Protein AF-A0A8T6WR31-F1 (afdb_monomer_lite)

Sequence (204 aa):
MEKTVWDIQFHWKRILSHLWTFFSDLMPFVLSHHPECEKFSENHYITIRGIKLCIGCFFTIPTIVGLVLLQGIFHYWRLIPTSLAFAVVGGVSMIQVCAFLDVGKGSLGWKLFTKIAHGIGFVAVFLLIFRLPIAEVWKWIFSYVFYFTTGSLIGFIRAYRMDAVCSNCPEYAAFPMCYGFTHILERLQTHGFIEVTKREKTHQ

Radius of gyration: 21.59 Å; chains: 1; bounding box: 54×44×57 Å

pLDDT: mean 85.93, std 9.04, range [44.78, 96.94]

Structure (mmCIF, N/CA/C/O backbone):
data_AF-A0A8T6WR31-F1
#
_entry.id   AF-A0A8T6WR31-F1
#
loop_
_atom_site.group_PDB
_atom_site.id
_atom_site.type_symbol
_atom_site.label_atom_id
_atom_site.label_alt_id
_atom_site.label_comp_id
_atom_site.label_asym_id
_atom_site.label_entity_id
_atom_site.label_seq_id
_atom_site.pdbx_PDB_ins_code
_atom_site.Cartn_x
_atom_site.Cartn_y
_atom_site.Cartn_z
_atom_site.occupancy
_atom_site.B_iso_or_equiv
_atom_site.auth_seq_id
_atom_site.auth_comp_id
_atom_site.auth_asym_id
_atom_site.auth_atom_id
_atom_site.pdbx_PDB_model_num
ATOM 1 N N . MET A 1 1 ? -17.832 -17.682 31.420 1.00 54.12 1 MET A N 1
ATOM 2 C CA . MET A 1 1 ? -18.151 -16.408 30.744 1.00 54.12 1 MET A CA 1
ATOM 3 C C . MET A 1 1 ? -19.075 -16.725 29.586 1.00 54.12 1 MET A C 1
ATOM 5 O O . MET A 1 1 ? -18.657 -17.444 28.683 1.00 54.12 1 MET A O 1
ATOM 9 N N . GLU A 1 2 ? -20.327 -16.277 29.650 1.00 58.28 2 GLU A N 1
ATOM 10 C CA . GLU A 1 2 ? -21.252 -16.366 28.517 1.00 58.28 2 GLU A CA 1
ATOM 11 C C . GLU A 1 2 ? -20.652 -15.620 27.323 1.00 58.28 2 GLU A C 1
ATOM 13 O O . GLU A 1 2 ? -20.262 -14.457 27.428 1.00 58.28 2 GLU A O 1
ATOM 18 N N . LYS A 1 3 ? -20.513 -16.313 26.190 1.00 64.31 3 LYS A N 1
ATOM 19 C CA . LYS A 1 3 ? -20.078 -15.684 24.943 1.00 64.31 3 LYS A CA 1
ATOM 20 C C . LYS A 1 3 ? -21.293 -15.026 24.308 1.00 64.31 3 LYS A C 1
ATOM 22 O O . LYS A 1 3 ? -22.083 -15.712 23.661 1.00 64.31 3 LYS A O 1
ATOM 27 N N . THR A 1 4 ? -21.423 -13.718 24.488 1.00 72.50 4 THR A N 1
ATOM 28 C CA . THR A 1 4 ? -22.346 -12.897 23.702 1.00 72.50 4 THR A CA 1
ATOM 29 C C . THR A 1 4 ? -22.008 -13.058 22.223 1.00 72.50 4 THR A C 1
ATOM 31 O O . THR A 1 4 ? -20.858 -12.857 21.837 1.00 72.50 4 THR A O 1
ATOM 34 N N . VAL A 1 5 ? -22.985 -13.437 21.399 1.00 80.62 5 VAL A N 1
ATOM 35 C CA . VAL A 1 5 ? -22.824 -13.471 19.941 1.00 80.62 5 VAL A CA 1
ATOM 36 C C . VAL A 1 5 ? -23.657 -12.350 19.347 1.00 80.62 5 VAL A C 1
ATOM 38 O O . VAL A 1 5 ? -24.843 -12.221 19.649 1.00 80.62 5 VAL A O 1
ATOM 41 N N . TRP A 1 6 ? -23.024 -11.543 18.509 1.00 84.31 6 TRP A N 1
ATOM 42 C CA . TRP A 1 6 ? -23.680 -10.487 17.752 1.00 84.31 6 TRP A CA 1
ATOM 43 C C . TRP A 1 6 ? -23.965 -10.999 16.344 1.00 84.31 6 TRP A C 1
ATOM 45 O O . TRP A 1 6 ? -23.075 -11.568 15.712 1.00 84.31 6 TRP A O 1
ATOM 55 N N . ASP A 1 7 ? -25.197 -10.820 15.874 1.00 88.25 7 ASP A N 1
ATOM 56 C CA . ASP A 1 7 ? -25.579 -11.083 14.488 1.00 88.25 7 ASP A CA 1
ATOM 57 C C . ASP A 1 7 ? -25.753 -9.747 13.758 1.00 88.25 7 ASP A C 1
ATOM 59 O O . ASP A 1 7 ? -26.417 -8.839 14.266 1.00 88.25 7 ASP A O 1
ATOM 63 N N . ILE A 1 8 ? -25.116 -9.615 12.594 1.00 91.38 8 ILE A N 1
ATOM 64 C CA . ILE A 1 8 ? -25.123 -8.394 11.782 1.00 91.38 8 ILE A CA 1
ATOM 65 C C . ILE A 1 8 ? -25.789 -8.720 10.454 1.00 91.38 8 ILE A C 1
ATOM 67 O O . ILE A 1 8 ? -25.227 -9.431 9.618 1.00 91.38 8 ILE A O 1
ATOM 71 N N . GLN A 1 9 ? -26.980 -8.169 10.245 1.00 93.81 9 GLN A N 1
ATOM 72 C CA . GLN A 1 9 ? -27.758 -8.381 9.032 1.00 93.81 9 GLN A CA 1
ATOM 73 C C . GLN A 1 9 ? -27.612 -7.185 8.096 1.00 93.81 9 GLN A C 1
ATOM 75 O O . GLN A 1 9 ? -27.774 -6.040 8.508 1.00 93.81 9 GLN A O 1
ATOM 80 N N . PHE A 1 10 ? -27.294 -7.447 6.827 1.00 94.38 10 PHE A N 1
ATOM 81 C CA . PHE A 1 10 ? -27.079 -6.408 5.819 1.00 94.38 10 PHE A CA 1
ATOM 82 C C . PHE A 1 10 ? -28.330 -6.181 4.971 1.00 94.38 10 PHE A C 1
ATOM 84 O O . PHE A 1 10 ? -28.886 -7.104 4.371 1.00 94.38 10 PHE A O 1
ATOM 91 N N . HIS A 1 11 ? -28.726 -4.919 4.825 1.00 95.69 11 HIS A N 1
ATOM 92 C CA . HIS A 1 11 ? -29.851 -4.511 3.989 1.00 95.69 11 HIS A CA 1
ATOM 93 C C . HIS A 1 11 ? -29.398 -4.218 2.556 1.00 95.69 11 HIS A C 1
ATOM 95 O O . HIS A 1 11 ? -29.307 -3.066 2.128 1.00 95.69 11 HIS A O 1
ATOM 101 N N . TRP A 1 12 ? -29.150 -5.274 1.777 1.00 94.19 12 TRP A N 1
ATOM 102 C CA . TRP A 1 12 ? -28.591 -5.182 0.419 1.00 94.19 12 TRP A CA 1
ATOM 103 C C . TRP A 1 12 ? -29.320 -4.215 -0.513 1.00 94.19 12 TRP A C 1
ATOM 105 O O . TRP A 1 12 ? -28.674 -3.448 -1.221 1.00 94.19 12 TRP A O 1
ATOM 115 N N . LYS A 1 13 ? -30.658 -4.192 -0.489 1.00 94.50 13 LYS A N 1
ATOM 116 C CA . LYS A 1 13 ? -31.441 -3.262 -1.321 1.00 94.50 13 LYS A CA 1
ATOM 117 C C . LYS A 1 13 ? -31.083 -1.799 -1.038 1.00 94.50 13 LYS A C 1
ATOM 119 O O . LYS A 1 13 ? -30.953 -1.015 -1.971 1.00 94.50 13 LYS A O 1
ATOM 124 N N . ARG A 1 14 ? -30.886 -1.456 0.237 1.00 92.81 14 ARG A N 1
ATOM 125 C CA . ARG A 1 14 ? -30.554 -0.099 0.685 1.00 92.81 14 ARG A CA 1
ATOM 126 C C . ARG A 1 14 ? -29.092 0.251 0.422 1.00 92.81 14 ARG A C 1
ATOM 128 O O . ARG A 1 14 ? -28.795 1.373 0.026 1.00 92.81 14 ARG A O 1
ATOM 135 N N . ILE A 1 15 ? -28.189 -0.718 0.583 1.00 93.38 15 ILE A N 1
ATOM 136 C CA . ILE A 1 15 ? -26.771 -0.571 0.217 1.00 93.38 15 ILE A CA 1
ATOM 137 C C . ILE A 1 15 ? -26.647 -0.247 -1.274 1.00 93.38 15 ILE A C 1
ATOM 139 O O . ILE A 1 15 ? -25.970 0.706 -1.644 1.00 93.38 15 ILE A O 1
ATOM 143 N N . LEU A 1 16 ? -27.351 -0.996 -2.127 1.00 93.44 16 LEU A N 1
ATOM 144 C CA . LEU A 1 16 ? -27.327 -0.793 -3.574 1.00 93.44 16 LEU A CA 1
ATOM 145 C C . LEU A 1 16 ? -27.967 0.537 -4.001 1.00 93.44 16 LEU A C 1
ATOM 147 O O . LEU A 1 16 ? -27.503 1.143 -4.963 1.00 93.44 16 LEU A O 1
ATOM 151 N N . SER A 1 17 ? -28.992 1.026 -3.293 1.00 93.75 17 SER A N 1
ATOM 152 C CA . SER A 1 17 ? -29.613 2.323 -3.604 1.00 93.75 17 SER A CA 1
ATOM 153 C C . SER A 1 17 ? -28.810 3.529 -3.099 1.00 93.75 17 SER A C 1
ATOM 155 O O . SER A 1 17 ? -28.951 4.620 -3.645 1.00 93.75 17 SER A O 1
ATOM 157 N N . HIS A 1 18 ? -27.951 3.351 -2.089 1.00 94.31 18 HIS A N 1
ATOM 158 C CA . HIS A 1 18 ? -27.136 4.418 -1.494 1.00 94.31 18 HIS A CA 1
ATOM 159 C C . HIS A 1 18 ? -25.655 4.040 -1.405 1.00 94.31 18 HIS A C 1
ATOM 161 O O . HIS A 1 18 ? -25.004 4.263 -0.381 1.00 94.31 18 HIS A O 1
ATOM 167 N N . LEU A 1 19 ? -25.112 3.504 -2.501 1.00 92.94 19 LEU A N 1
ATOM 168 C CA . LEU A 1 19 ? -23.724 3.042 -2.578 1.00 92.94 19 LEU A CA 1
ATOM 169 C C . LEU A 1 19 ? -22.728 4.097 -2.089 1.00 92.94 19 LEU A C 1
ATOM 171 O O . LEU A 1 19 ? -21.837 3.779 -1.311 1.00 92.94 19 LEU A O 1
ATOM 175 N N . TRP A 1 20 ? -22.889 5.357 -2.503 1.00 93.56 20 TRP A N 1
ATOM 176 C CA . TRP A 1 20 ? -21.958 6.422 -2.124 1.00 93.56 20 TRP A CA 1
ATOM 177 C C . TRP A 1 20 ? -21.920 6.662 -0.612 1.00 93.56 20 TRP A C 1
ATOM 179 O O . TRP A 1 20 ? -20.844 6.760 -0.025 1.00 93.56 20 TRP A O 1
ATOM 189 N N . THR A 1 21 ? -23.088 6.707 0.028 1.00 91.12 21 THR A N 1
ATOM 190 C CA . THR A 1 21 ? -23.194 6.874 1.480 1.00 91.12 21 THR A CA 1
ATOM 191 C C . THR A 1 21 ? -22.614 5.663 2.204 1.00 91.12 21 THR A C 1
ATOM 193 O O . THR A 1 21 ? -21.802 5.835 3.105 1.00 91.12 21 THR A O 1
ATOM 196 N N . PHE A 1 22 ? -22.928 4.448 1.743 1.00 92.00 22 PHE A N 1
ATOM 197 C CA . PHE A 1 22 ? -22.367 3.217 2.300 1.00 92.00 22 PHE A CA 1
ATOM 198 C C . PHE A 1 22 ? -20.832 3.199 2.238 1.00 92.00 22 PHE A C 1
ATOM 200 O O . PHE A 1 22 ? -20.165 2.938 3.238 1.00 92.00 22 PHE A O 1
ATOM 207 N N . PHE A 1 23 ? -20.252 3.536 1.082 1.00 90.75 23 PHE A N 1
ATOM 208 C CA . PHE A 1 23 ? -18.799 3.624 0.932 1.00 90.75 23 PHE A CA 1
ATOM 209 C C . PHE A 1 23 ? -18.188 4.742 1.776 1.00 90.75 23 PHE A C 1
ATOM 211 O O . PHE A 1 23 ? -17.102 4.556 2.318 1.00 90.75 23 PHE A O 1
ATOM 218 N N . SER A 1 24 ? -18.866 5.883 1.913 1.00 88.38 24 SER A N 1
ATOM 219 C CA . SER A 1 24 ? -18.431 6.987 2.777 1.00 88.38 24 SER A CA 1
ATOM 220 C C . SER A 1 24 ? -18.363 6.567 4.250 1.00 88.38 24 SER A C 1
ATOM 222 O O . SER A 1 24 ? -17.389 6.878 4.939 1.00 88.38 24 SER A O 1
ATOM 224 N N . ASP A 1 25 ? -19.347 5.803 4.726 1.00 89.31 25 ASP A N 1
ATOM 225 C CA . ASP A 1 25 ? -19.371 5.296 6.102 1.00 89.31 25 ASP A CA 1
ATOM 226 C C . ASP A 1 25 ? -18.324 4.208 6.342 1.00 89.31 25 ASP A C 1
ATOM 228 O O . ASP A 1 25 ? -17.729 4.152 7.417 1.00 89.31 25 ASP A O 1
ATOM 232 N N . LEU A 1 26 ? -18.051 3.381 5.329 1.00 87.50 26 LEU A N 1
ATOM 233 C CA . LEU A 1 26 ? -17.023 2.340 5.376 1.00 87.50 26 LEU A CA 1
ATOM 234 C C . LEU A 1 26 ? -15.604 2.891 5.140 1.00 87.50 26 LEU A C 1
ATOM 236 O O . LEU A 1 26 ? -14.614 2.225 5.443 1.00 87.50 26 LEU A O 1
ATOM 240 N N . MET A 1 27 ? -15.471 4.113 4.622 1.00 85.12 27 MET A N 1
ATOM 241 C CA . MET A 1 27 ? -14.188 4.720 4.258 1.00 85.12 27 MET A CA 1
ATOM 242 C C . MET A 1 27 ? -13.146 4.702 5.396 1.00 85.12 27 MET A C 1
ATOM 244 O O . MET A 1 27 ? -11.998 4.341 5.127 1.00 85.12 27 MET A O 1
ATOM 248 N N . PRO A 1 28 ? -13.479 5.008 6.669 1.00 83.88 28 PRO A N 1
ATOM 249 C CA . PRO A 1 28 ? -12.515 4.930 7.770 1.00 83.88 28 PRO A CA 1
ATOM 250 C C . PRO A 1 28 ? -11.910 3.529 7.939 1.00 83.88 28 PRO A C 1
ATOM 252 O O . PRO A 1 28 ? -10.703 3.398 8.178 1.00 83.88 28 PRO A O 1
ATOM 255 N N . PHE A 1 29 ? -12.727 2.486 7.749 1.00 82.69 29 PHE A N 1
ATOM 256 C CA . PHE A 1 29 ? -12.282 1.095 7.759 1.00 82.69 29 PHE A CA 1
ATOM 257 C C . PHE A 1 29 ? -11.365 0.797 6.575 1.00 82.69 29 PHE A C 1
ATOM 259 O O . PHE A 1 29 ? -10.276 0.264 6.759 1.00 82.69 29 PHE A O 1
ATOM 266 N N . VAL A 1 30 ? -11.753 1.195 5.363 1.00 77.38 30 VAL A N 1
ATOM 267 C CA . VAL A 1 30 ? -10.939 0.966 4.158 1.00 77.38 30 VAL A CA 1
ATOM 268 C C . VAL A 1 30 ? -9.566 1.636 4.277 1.00 77.38 30 VAL A C 1
ATOM 270 O O . VAL A 1 30 ? -8.554 1.073 3.861 1.00 77.38 30 VAL A O 1
ATOM 273 N N . LEU A 1 31 ? -9.514 2.831 4.868 1.00 75.69 31 LEU A N 1
ATOM 274 C CA . LEU A 1 31 ? -8.297 3.635 4.916 1.00 75.69 31 LEU A CA 1
ATOM 275 C C . LEU A 1 31 ? -7.350 3.270 6.057 1.00 75.69 31 LEU A C 1
ATOM 277 O O . LEU A 1 31 ? -6.142 3.438 5.892 1.00 75.69 31 LEU A O 1
ATOM 281 N N . SER A 1 32 ? -7.853 2.792 7.197 1.00 73.94 32 SER A N 1
ATOM 282 C CA . SER A 1 32 ? -7.009 2.526 8.373 1.00 73.94 32 SER A CA 1
ATOM 283 C C . SER A 1 32 ? -7.246 1.187 9.071 1.00 73.94 32 SER A C 1
ATOM 285 O O . SER A 1 32 ? -6.472 0.858 9.965 1.00 73.94 32 SER A O 1
ATOM 287 N N . HIS A 1 33 ? -8.223 0.390 8.624 1.00 75.19 33 HIS A N 1
ATOM 288 C CA . HIS A 1 33 ? -8.639 -0.937 9.116 1.00 75.19 33 HIS A CA 1
ATOM 289 C C . HIS A 1 33 ? -9.072 -1.005 10.593 1.00 75.19 33 HIS A C 1
ATOM 291 O O . HIS A 1 33 ? -10.053 -1.664 10.903 1.00 75.19 33 HIS A O 1
ATOM 297 N N . HIS A 1 34 ? -8.414 -0.273 11.490 1.00 75.19 34 HIS A N 1
ATOM 298 C CA . HIS A 1 34 ? -8.779 -0.074 12.890 1.00 75.19 34 HIS A CA 1
ATOM 299 C C . HIS A 1 34 ? -8.713 1.425 13.224 1.00 75.19 34 HIS A C 1
ATOM 301 O O . HIS A 1 34 ? -7.778 1.864 13.899 1.00 75.19 34 HIS A O 1
ATOM 307 N N . PRO A 1 35 ? -9.657 2.242 12.720 1.00 72.00 35 PRO A N 1
ATOM 308 C CA . PRO A 1 35 ? -9.568 3.697 12.817 1.00 72.00 35 PRO A CA 1
ATOM 309 C C . PRO A 1 35 ? -9.548 4.211 14.255 1.00 72.00 35 PRO A C 1
ATOM 311 O O . PRO A 1 35 ? -8.925 5.242 14.505 1.00 72.00 35 PRO A O 1
ATOM 314 N N . GLU A 1 36 ? -10.209 3.533 15.194 1.00 79.00 36 GLU A N 1
ATOM 315 C CA . GLU A 1 36 ? -10.418 4.040 16.562 1.00 79.00 36 GLU A CA 1
ATOM 316 C C . GLU A 1 36 ? -9.726 3.204 17.643 1.00 79.00 36 GLU A C 1
ATOM 318 O O . GLU A 1 36 ? -9.789 3.532 18.821 1.00 79.00 36 GLU A O 1
ATOM 323 N N . CYS A 1 37 ? -8.991 2.156 17.265 1.00 80.06 37 CYS A N 1
ATOM 324 C CA . CYS A 1 37 ? -8.319 1.304 18.238 1.00 80.06 37 CYS A CA 1
ATOM 325 C C . CYS A 1 37 ? -6.994 1.920 18.719 1.00 80.06 37 CYS A C 1
ATOM 327 O O . CYS A 1 37 ? -6.050 2.069 17.941 1.00 80.06 37 CYS A O 1
ATOM 329 N N . GLU A 1 38 ? -6.882 2.181 20.024 1.00 80.00 38 GLU A N 1
ATOM 330 C CA . GLU A 1 38 ? -5.659 2.695 20.663 1.00 80.00 38 GLU A CA 1
ATOM 331 C C . GLU A 1 38 ? -4.455 1.755 20.505 1.00 80.00 38 GLU A C 1
ATOM 333 O O . GLU A 1 38 ? -3.312 2.191 20.437 1.00 80.00 38 GLU A O 1
ATOM 338 N N . LYS A 1 39 ? -4.680 0.444 20.358 1.00 78.00 39 LYS A N 1
ATOM 339 C CA . LYS A 1 39 ? -3.588 -0.513 20.103 1.00 78.00 39 LYS A CA 1
ATOM 340 C C . LYS A 1 39 ? -2.921 -0.312 18.738 1.00 78.00 39 LYS A C 1
ATOM 342 O O . LYS A 1 39 ? -1.810 -0.792 18.533 1.00 78.00 39 LYS A O 1
ATOM 347 N N . PHE A 1 40 ? -3.579 0.403 17.825 1.00 74.62 40 PHE A N 1
ATOM 348 C CA . PHE A 1 40 ? -3.076 0.732 16.492 1.00 74.62 40 PHE A CA 1
ATOM 349 C C . PHE A 1 40 ? -2.856 2.243 16.292 1.00 74.62 40 PHE A C 1
ATOM 351 O O . PHE A 1 40 ? -2.466 2.655 15.197 1.00 74.62 40 PHE A O 1
ATOM 358 N N . SER A 1 41 ? -3.075 3.081 17.317 1.00 66.00 41 SER A N 1
ATOM 359 C CA . SER A 1 41 ? -2.984 4.544 17.196 1.00 66.00 41 SER A CA 1
ATOM 360 C C . SER A 1 41 ? -1.559 5.057 17.020 1.00 66.00 41 SER A C 1
ATOM 362 O O . SER A 1 41 ? -1.335 6.087 16.380 1.00 66.00 41 SER A O 1
ATOM 364 N N . GLU A 1 42 ? -0.572 4.321 17.523 1.00 62.84 42 GLU A N 1
ATOM 365 C CA . GLU A 1 42 ? 0.823 4.725 17.448 1.00 62.84 42 GLU A CA 1
ATOM 366 C C . GLU A 1 42 ? 1.453 4.330 16.106 1.00 62.84 42 GLU A C 1
ATOM 368 O O . GLU A 1 42 ? 1.887 3.204 15.878 1.00 62.84 42 GLU A O 1
ATOM 373 N N . ASN A 1 43 ? 1.596 5.314 15.217 1.00 61.78 43 ASN A N 1
ATOM 374 C CA . ASN A 1 43 ? 2.425 5.252 14.007 1.00 61.78 43 ASN A CA 1
ATOM 375 C C . ASN A 1 43 ? 1.958 4.330 12.861 1.00 61.78 43 ASN A C 1
ATOM 377 O O . ASN A 1 43 ? 2.786 3.961 12.015 1.00 61.78 43 ASN A O 1
ATOM 381 N N . HIS A 1 44 ? 0.676 3.966 12.802 1.00 71.00 44 HIS A N 1
ATOM 382 C CA . HIS A 1 44 ? 0.114 3.193 11.684 1.00 71.00 44 HIS A CA 1
ATOM 383 C C . HIS A 1 44 ? -0.704 4.036 10.699 1.00 71.00 44 HIS A C 1
ATOM 385 O O . HIS A 1 44 ? -0.836 3.652 9.531 1.00 71.00 44 HIS A O 1
ATOM 391 N N . TYR A 1 45 ? -1.176 5.210 11.123 1.00 73.75 45 TYR A N 1
ATOM 392 C CA . TYR A 1 45 ? -1.882 6.162 10.274 1.00 73.75 45 TYR A CA 1
ATOM 393 C C . TYR A 1 45 ? -1.307 7.577 10.377 1.00 73.75 45 TYR A C 1
ATOM 395 O O . TYR A 1 45 ? -0.666 7.947 11.357 1.00 73.75 45 TYR A O 1
ATOM 403 N N . ILE A 1 46 ? -1.561 8.368 9.340 1.00 77.62 46 ILE A N 1
ATOM 404 C CA . ILE A 1 46 ? -1.438 9.827 9.351 1.00 77.62 46 ILE A CA 1
ATOM 405 C C . ILE A 1 46 ? -2.835 10.431 9.229 1.00 77.62 46 ILE A C 1
ATOM 407 O O . ILE A 1 46 ? -3.691 9.876 8.540 1.00 77.62 46 ILE A O 1
ATOM 411 N N . THR A 1 47 ? -3.067 11.566 9.881 1.00 80.44 47 THR A N 1
ATOM 412 C CA . THR A 1 47 ? -4.346 12.276 9.793 1.00 80.44 47 THR A CA 1
ATOM 413 C C . THR A 1 47 ? -4.195 13.470 8.859 1.00 80.44 47 THR A C 1
ATOM 415 O O . THR A 1 47 ? -3.454 14.402 9.163 1.00 80.44 47 THR A O 1
ATOM 418 N N . ILE A 1 48 ? -4.903 13.465 7.728 1.00 79.75 48 ILE A N 1
ATOM 419 C CA . ILE A 1 48 ? -4.953 14.593 6.788 1.00 79.75 48 ILE A CA 1
ATOM 420 C C . ILE A 1 48 ? -6.394 15.100 6.737 1.00 79.75 48 ILE A C 1
ATOM 422 O O . ILE A 1 48 ? -7.290 14.363 6.338 1.00 79.75 48 ILE A O 1
ATOM 426 N N . ARG A 1 49 ? -6.629 16.357 7.147 1.00 80.75 49 ARG A N 1
ATOM 427 C CA . ARG A 1 49 ? -7.969 16.991 7.174 1.00 80.75 49 ARG A CA 1
ATOM 428 C C . ARG A 1 49 ? -9.046 16.125 7.860 1.00 80.75 49 ARG A C 1
ATOM 430 O O . ARG A 1 49 ? -10.159 16.005 7.366 1.00 80.75 49 ARG A O 1
ATOM 437 N N . GLY A 1 50 ? -8.694 15.488 8.978 1.00 77.56 50 GLY A N 1
ATOM 438 C CA . GLY A 1 50 ? -9.597 14.610 9.738 1.00 77.56 50 GLY A CA 1
ATOM 439 C C . GLY A 1 50 ? -9.705 13.170 9.218 1.00 77.56 50 GLY A C 1
ATOM 440 O O . GLY A 1 50 ? -10.304 12.335 9.888 1.00 77.56 50 GLY A O 1
ATOM 441 N N . ILE A 1 51 ? -9.091 12.840 8.078 1.00 78.38 51 ILE A N 1
ATOM 442 C CA . ILE A 1 51 ? -9.099 11.487 7.507 1.00 78.38 51 ILE A CA 1
ATOM 443 C C . ILE A 1 51 ? -7.854 10.723 7.970 1.00 78.38 51 ILE A C 1
ATOM 445 O O . ILE A 1 51 ? -6.729 11.170 7.736 1.00 78.38 51 ILE A O 1
ATOM 449 N N . LYS A 1 52 ? -8.053 9.558 8.598 1.00 79.75 52 LYS A N 1
ATOM 450 C CA . LYS A 1 52 ? -6.981 8.639 9.015 1.00 79.75 52 LYS A CA 1
ATOM 451 C C . LYS A 1 52 ? -6.576 7.743 7.843 1.00 79.75 52 LYS A C 1
ATOM 453 O O . LYS A 1 52 ? -7.363 6.923 7.383 1.00 79.75 52 LYS A O 1
ATOM 458 N N . LEU A 1 53 ? -5.345 7.896 7.365 1.00 78.94 53 LEU A N 1
ATOM 459 C CA . LEU A 1 53 ? -4.799 7.171 6.219 1.00 78.94 53 LEU A CA 1
ATOM 460 C C . LEU A 1 53 ? -3.689 6.230 6.678 1.00 78.94 53 LEU A C 1
ATOM 462 O O . LEU A 1 53 ? -2.705 6.678 7.269 1.00 78.94 53 LEU A O 1
ATOM 466 N N . CYS A 1 54 ? -3.804 4.938 6.376 1.00 79.19 54 CYS A N 1
ATOM 467 C CA . CYS A 1 54 ? -2.754 3.969 6.665 1.00 79.19 54 CYS A CA 1
ATOM 468 C C . CYS A 1 54 ? -1.474 4.334 5.905 1.00 79.19 54 CYS A C 1
ATOM 470 O O . CYS A 1 54 ? -1.444 4.299 4.673 1.00 79.19 54 CYS A O 1
ATOM 472 N N . ILE A 1 55 ? -0.385 4.596 6.633 1.00 76.00 55 ILE A N 1
ATOM 473 C CA . ILE A 1 55 ? 0.923 4.950 6.051 1.00 76.00 55 ILE A CA 1
ATOM 474 C C . ILE A 1 55 ? 1.386 3.865 5.063 1.00 76.00 55 ILE A C 1
ATOM 476 O O . ILE A 1 55 ? 1.967 4.147 4.018 1.00 76.00 55 ILE A O 1
ATOM 480 N N . GLY A 1 56 ? 1.103 2.596 5.366 1.00 68.25 56 GLY A N 1
ATOM 481 C CA . GLY A 1 56 ? 1.524 1.467 4.541 1.00 68.25 56 GLY A CA 1
ATOM 482 C C . GLY A 1 56 ? 0.806 1.340 3.194 1.00 68.25 56 GLY A C 1
ATOM 483 O O . GLY A 1 56 ? 1.393 0.768 2.277 1.00 68.25 56 GLY A O 1
ATOM 484 N N . CYS A 1 57 ? -0.436 1.813 3.072 1.00 72.38 57 CYS A N 1
ATOM 485 C CA . CYS A 1 57 ? -1.234 1.708 1.841 1.00 72.38 57 CYS A CA 1
ATOM 486 C C . CYS A 1 57 ? -1.277 3.040 1.086 1.00 72.38 57 CYS A C 1
ATOM 488 O O . CYS A 1 57 ? -1.155 3.058 -0.138 1.00 72.38 57 CYS A O 1
ATOM 490 N N . PHE A 1 58 ? -1.367 4.151 1.819 1.00 78.88 58 PHE A N 1
ATOM 491 C CA . PHE A 1 58 ? -1.508 5.487 1.253 1.00 78.88 58 PHE A CA 1
ATOM 492 C C . PHE A 1 58 ? -0.265 5.985 0.516 1.00 78.88 58 PHE A C 1
ATOM 494 O O . PHE A 1 58 ? -0.397 6.781 -0.399 1.00 78.88 58 PHE A O 1
ATOM 501 N N . PHE A 1 59 ? 0.940 5.538 0.871 1.00 77.00 59 PHE A N 1
ATOM 502 C CA . PHE A 1 59 ? 2.141 5.966 0.145 1.00 77.00 59 PHE A CA 1
ATOM 503 C C . PHE A 1 59 ? 2.501 4.999 -0.980 1.00 77.00 59 PHE A C 1
ATOM 505 O O . PHE A 1 59 ? 2.765 5.425 -2.096 1.00 77.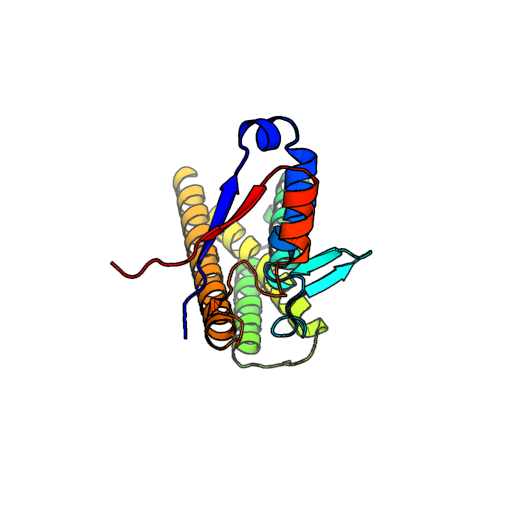00 59 PHE A O 1
ATOM 512 N N . THR A 1 60 ? 2.446 3.690 -0.736 1.00 75.25 60 THR A N 1
ATOM 513 C CA . THR A 1 60 ? 2.875 2.707 -1.740 1.00 75.25 60 THR A CA 1
ATOM 514 C C . THR A 1 60 ? 1.961 2.675 -2.969 1.00 75.25 60 THR A C 1
ATOM 516 O O . THR A 1 60 ? 2.470 2.703 -4.087 1.00 75.25 60 THR A O 1
ATOM 519 N N . ILE A 1 61 ? 0.632 2.649 -2.796 1.00 77.56 61 ILE A N 1
ATOM 520 C CA . ILE A 1 61 ? -0.299 2.516 -3.931 1.00 77.56 61 ILE A CA 1
ATOM 521 C C . ILE A 1 61 ? -0.267 3.767 -4.826 1.00 77.56 61 ILE A C 1
ATOM 523 O O . ILE A 1 61 ? -0.023 3.614 -6.025 1.00 77.56 61 ILE A O 1
ATOM 527 N N . PRO A 1 62 ? -0.416 5.000 -4.303 1.00 81.19 62 PRO A N 1
ATOM 528 C CA . PRO A 1 62 ? -0.347 6.201 -5.132 1.00 81.19 62 PRO A CA 1
ATOM 529 C C . PRO A 1 62 ? 1.021 6.423 -5.771 1.00 81.19 62 PRO A C 1
ATOM 531 O O . PRO A 1 62 ? 1.066 6.917 -6.892 1.00 81.19 62 PRO A O 1
ATOM 534 N N . THR A 1 63 ? 2.132 6.029 -5.129 1.00 80.75 63 THR A N 1
ATOM 535 C CA . THR A 1 63 ? 3.454 6.081 -5.776 1.00 80.75 63 THR A CA 1
ATOM 536 C C . THR A 1 63 ? 3.506 5.173 -7.003 1.00 80.75 63 THR A C 1
ATOM 538 O O . THR A 1 63 ? 3.938 5.622 -8.061 1.00 80.75 63 THR A O 1
ATOM 541 N N . ILE A 1 64 ? 3.033 3.926 -6.897 1.00 81.56 64 ILE A N 1
ATOM 542 C CA . ILE A 1 64 ? 3.003 3.000 -8.039 1.00 81.56 64 ILE A CA 1
ATOM 543 C C . ILE A 1 64 ? 2.095 3.553 -9.143 1.00 81.56 64 ILE A C 1
ATOM 545 O O . ILE A 1 64 ? 2.527 3.664 -10.287 1.00 81.56 64 ILE A O 1
ATOM 549 N N . VAL A 1 65 ? 0.866 3.953 -8.800 1.00 84.06 65 VAL A N 1
ATOM 550 C CA . VAL A 1 65 ? -0.103 4.498 -9.765 1.00 84.06 65 VAL A CA 1
ATOM 551 C C . VAL A 1 65 ? 0.441 5.757 -10.439 1.00 84.06 65 VAL A C 1
ATOM 553 O O . VAL A 1 65 ? 0.430 5.846 -11.662 1.00 84.06 65 VAL A O 1
ATOM 556 N N . GLY A 1 66 ? 0.968 6.708 -9.668 1.00 83.00 66 GLY A N 1
ATOM 557 C CA . GLY A 1 66 ? 1.510 7.960 -10.187 1.00 83.00 66 GLY A CA 1
ATOM 558 C C . GLY A 1 66 ? 2.671 7.738 -11.153 1.00 83.00 66 GLY A C 1
ATOM 559 O O . GLY A 1 66 ? 2.692 8.323 -12.230 1.00 83.00 66 GLY A O 1
ATOM 560 N N . LEU A 1 67 ? 3.604 6.845 -10.820 1.00 81.88 67 LEU A N 1
ATOM 561 C CA . LEU A 1 67 ? 4.733 6.518 -11.693 1.00 81.88 67 LEU A CA 1
ATOM 562 C C . LEU A 1 67 ? 4.301 5.764 -12.963 1.00 81.88 67 LEU A C 1
ATOM 564 O O . LEU A 1 67 ? 4.830 6.032 -14.040 1.00 81.88 67 LEU A O 1
ATOM 568 N N . VAL A 1 68 ? 3.313 4.868 -12.876 1.00 81.31 68 VAL A N 1
ATOM 569 C CA . VAL A 1 68 ? 2.737 4.200 -14.057 1.00 81.31 68 VAL A CA 1
ATOM 570 C C . VAL A 1 68 ? 2.015 5.204 -14.964 1.00 81.31 68 VAL A C 1
ATOM 572 O O . VAL A 1 68 ? 2.185 5.160 -16.181 1.00 81.31 68 VAL A O 1
ATOM 575 N N . LEU A 1 69 ? 1.267 6.155 -14.398 1.00 85.31 69 LEU A N 1
ATOM 576 C CA . LEU A 1 69 ? 0.611 7.219 -15.165 1.00 85.31 69 LEU A CA 1
ATOM 577 C C . LEU A 1 69 ? 1.626 8.148 -15.834 1.00 85.31 69 LEU A C 1
ATOM 579 O O . LEU A 1 69 ? 1.505 8.430 -17.025 1.00 85.31 69 LEU A O 1
ATOM 583 N N . LEU A 1 70 ? 2.664 8.570 -15.104 1.00 83.50 70 LEU A N 1
ATOM 584 C CA . LEU A 1 70 ? 3.767 9.349 -15.669 1.00 83.50 70 LEU A CA 1
ATOM 585 C C . LEU A 1 70 ? 4.419 8.613 -16.841 1.00 83.50 70 LEU A C 1
ATOM 587 O O . LEU A 1 70 ? 4.790 9.241 -17.830 1.00 83.50 70 LEU A O 1
ATOM 591 N N . GLN A 1 71 ? 4.519 7.285 -16.773 1.00 81.62 71 GLN A N 1
ATOM 592 C CA . GLN A 1 71 ? 5.039 6.496 -17.881 1.00 81.62 71 GLN A CA 1
ATOM 593 C C . GLN A 1 71 ? 4.092 6.503 -19.075 1.00 81.62 71 GLN A C 1
ATOM 595 O O . GLN A 1 71 ? 4.551 6.661 -20.206 1.00 81.62 71 GLN A O 1
ATOM 600 N N . GLY A 1 72 ? 2.796 6.300 -18.838 1.00 80.75 72 GLY A N 1
ATOM 601 C CA . GLY A 1 72 ? 1.791 6.308 -19.898 1.00 80.75 72 GLY A CA 1
ATOM 602 C C . GLY A 1 72 ? 1.758 7.634 -20.658 1.00 80.75 72 GLY A C 1
ATOM 603 O O . GLY A 1 72 ? 1.594 7.626 -21.872 1.00 80.75 72 GLY A O 1
ATOM 604 N N . ILE A 1 73 ? 1.972 8.752 -19.956 1.00 87.00 73 ILE A N 1
ATOM 605 C CA . ILE A 1 73 ? 1.912 10.106 -20.525 1.00 87.00 73 ILE A CA 1
ATOM 606 C C . ILE A 1 73 ? 3.245 10.525 -21.163 1.00 87.00 73 ILE A C 1
ATOM 608 O O . ILE A 1 73 ? 3.256 11.052 -22.271 1.00 87.00 73 ILE A O 1
ATOM 612 N N . PHE A 1 74 ? 4.374 10.315 -20.478 1.00 87.00 74 PHE A N 1
ATOM 613 C CA . PHE A 1 74 ? 5.668 10.892 -20.873 1.00 87.00 74 PHE A CA 1
ATOM 614 C C . PHE A 1 74 ? 6.658 9.883 -21.460 1.00 87.00 74 PHE A C 1
ATOM 616 O O . PHE A 1 74 ? 7.736 10.274 -21.902 1.00 87.00 74 PHE A O 1
ATOM 623 N N . HIS A 1 75 ? 6.344 8.584 -21.434 1.00 84.62 75 HIS A N 1
ATOM 624 C CA . HIS A 1 75 ? 7.238 7.506 -21.874 1.00 84.62 75 HIS A CA 1
ATOM 625 C C . HIS A 1 75 ? 8.662 7.583 -21.285 1.00 84.62 75 HIS A C 1
ATOM 627 O O . HIS A 1 75 ? 9.631 7.120 -21.900 1.00 84.62 75 HIS A O 1
ATOM 633 N N . TYR A 1 76 ? 8.792 8.144 -20.077 1.00 81.19 76 TYR A N 1
ATOM 634 C CA . TYR A 1 76 ? 10.074 8.455 -19.445 1.00 81.19 76 TYR A CA 1
ATOM 635 C C . TYR A 1 76 ? 10.953 7.216 -19.221 1.00 81.19 76 TYR A C 1
ATOM 637 O O . TYR A 1 76 ? 12.174 7.336 -19.137 1.00 81.19 76 TYR A O 1
ATOM 645 N N . TRP A 1 77 ? 10.376 6.007 -19.192 1.00 81.50 77 TRP A N 1
ATOM 646 C CA . TRP A 1 77 ? 11.135 4.759 -19.081 1.00 81.50 77 TRP A CA 1
ATOM 647 C C . TRP A 1 77 ? 12.164 4.599 -20.190 1.00 81.50 77 TRP A C 1
ATOM 649 O O . TRP A 1 77 ? 13.175 3.952 -19.953 1.00 81.50 77 TRP A O 1
ATOM 659 N N . ARG A 1 78 ? 11.966 5.181 -21.380 1.00 80.94 78 ARG A N 1
ATOM 660 C CA . ARG A 1 78 ? 12.965 5.117 -22.463 1.00 80.94 78 ARG A CA 1
ATOM 661 C C . ARG A 1 78 ? 14.258 5.863 -22.122 1.00 80.94 78 ARG A C 1
ATOM 663 O O . ARG A 1 78 ? 15.305 5.512 -22.649 1.00 80.94 78 ARG A O 1
ATOM 670 N N . LEU A 1 79 ? 14.191 6.839 -21.217 1.00 86.38 79 LEU A N 1
ATOM 671 C CA . LEU A 1 79 ? 15.321 7.680 -20.817 1.00 86.38 79 LEU A CA 1
ATOM 672 C C . LEU A 1 79 ? 16.168 7.061 -19.697 1.00 86.38 79 LEU A C 1
ATOM 674 O O . LEU A 1 79 ? 17.270 7.528 -19.435 1.00 86.38 79 LEU A O 1
ATOM 678 N N . ILE A 1 80 ? 15.674 6.019 -19.022 1.00 88.88 80 ILE A N 1
ATOM 679 C CA . ILE A 1 80 ? 16.346 5.411 -17.866 1.00 88.88 80 ILE A CA 1
ATOM 680 C C . ILE A 1 80 ? 17.263 4.276 -18.342 1.00 88.88 80 ILE A C 1
ATOM 682 O O . ILE A 1 80 ? 16.756 3.281 -18.844 1.00 88.88 80 ILE A O 1
ATOM 686 N N . PRO A 1 81 ? 18.593 4.310 -18.179 1.00 92.88 81 PRO A N 1
ATOM 687 C CA . PRO A 1 81 ? 19.444 3.177 -18.555 1.00 92.88 81 PRO A CA 1
ATOM 688 C C . PRO A 1 81 ? 19.113 1.903 -17.760 1.00 92.88 81 PRO A C 1
ATOM 690 O O . PRO A 1 81 ? 18.713 1.972 -16.599 1.00 92.88 81 PRO A O 1
ATOM 693 N N . THR A 1 82 ? 19.289 0.716 -18.355 1.00 92.38 82 THR A N 1
ATOM 694 C CA . THR A 1 82 ? 18.998 -0.561 -17.662 1.00 92.38 82 THR A CA 1
ATOM 695 C C . THR A 1 82 ? 19.875 -0.733 -16.421 1.00 92.38 82 THR A C 1
ATOM 697 O O . THR A 1 82 ? 19.393 -1.185 -15.386 1.00 92.38 82 THR A O 1
ATOM 700 N N . SER A 1 83 ? 21.134 -0.294 -16.491 1.00 94.50 83 SER A N 1
ATOM 701 C CA . SER A 1 83 ? 22.057 -0.262 -15.351 1.00 94.50 83 SER A CA 1
ATOM 702 C C . SER A 1 83 ? 21.529 0.588 -14.194 1.00 94.50 83 SER A C 1
ATOM 704 O O . SER A 1 83 ? 21.606 0.167 -13.042 1.00 94.50 83 SER A O 1
ATOM 706 N N . LEU A 1 84 ? 20.930 1.746 -14.491 1.00 94.44 84 LEU A N 1
ATOM 707 C CA . LEU A 1 84 ? 20.322 2.608 -13.481 1.00 94.44 84 LEU A CA 1
ATOM 708 C C . LEU A 1 84 ? 19.106 1.934 -12.836 1.00 94.44 84 LEU A C 1
ATOM 710 O O . LEU A 1 84 ? 18.963 1.983 -11.620 1.00 94.44 84 LEU A O 1
ATOM 714 N N . ALA A 1 85 ? 18.262 1.257 -13.619 1.00 93.25 85 ALA A N 1
ATOM 715 C CA . ALA A 1 85 ? 17.130 0.510 -13.073 1.00 93.25 85 ALA A CA 1
ATOM 716 C C . ALA A 1 85 ? 17.584 -0.613 -12.121 1.00 93.25 85 ALA A C 1
ATOM 718 O O . ALA A 1 85 ? 17.036 -0.736 -11.027 1.00 93.25 85 ALA A O 1
ATOM 719 N N . PHE A 1 86 ? 18.630 -1.370 -12.475 1.00 95.56 86 PHE A N 1
ATOM 720 C CA . PHE A 1 86 ? 19.233 -2.353 -11.566 1.00 95.56 86 PHE A CA 1
ATOM 721 C C . PHE A 1 86 ? 19.812 -1.708 -10.301 1.00 95.56 86 PHE A C 1
ATOM 723 O O . PHE A 1 86 ? 19.582 -2.217 -9.205 1.00 95.56 86 PHE A O 1
ATOM 730 N N . ALA A 1 87 ? 20.509 -0.574 -10.426 1.00 96.38 87 ALA A N 1
ATOM 731 C CA . ALA A 1 87 ? 21.040 0.160 -9.278 1.00 96.38 87 ALA A CA 1
ATOM 732 C C . ALA A 1 87 ? 19.921 0.639 -8.335 1.00 96.38 87 ALA A C 1
ATOM 734 O O . ALA A 1 87 ? 20.044 0.508 -7.119 1.00 96.38 87 ALA A O 1
ATOM 735 N N . VAL A 1 88 ? 18.801 1.123 -8.885 1.00 95.62 88 VAL A N 1
ATOM 736 C CA . VAL A 1 88 ? 17.610 1.506 -8.110 1.00 95.62 88 VAL A CA 1
ATOM 737 C C . VAL A 1 88 ? 17.012 0.297 -7.396 1.00 95.62 88 VAL A C 1
ATOM 739 O O . VAL A 1 88 ? 16.740 0.384 -6.201 1.00 95.62 88 VAL A O 1
ATOM 742 N N . VAL A 1 89 ? 16.844 -0.842 -8.079 1.00 96.00 89 VAL A N 1
ATOM 743 C CA . VAL A 1 89 ? 16.342 -2.074 -7.446 1.00 96.00 89 VAL A CA 1
ATOM 744 C C . VAL A 1 89 ? 17.260 -2.517 -6.305 1.00 96.00 89 VAL A C 1
ATOM 746 O O . VAL A 1 89 ? 16.771 -2.800 -5.212 1.00 96.00 89 VAL A O 1
ATOM 749 N N . GLY A 1 90 ? 18.579 -2.523 -6.516 1.00 95.81 90 GLY A N 1
ATOM 750 C CA . GLY A 1 90 ? 19.559 -2.867 -5.483 1.00 95.81 90 GLY A CA 1
ATOM 751 C C . GLY A 1 90 ? 19.516 -1.913 -4.286 1.00 95.81 90 GLY A C 1
ATOM 752 O O . GLY A 1 90 ? 19.413 -2.356 -3.142 1.00 95.81 90 GLY A O 1
ATOM 753 N N . GLY A 1 91 ? 19.510 -0.601 -4.539 1.00 96.69 91 GLY A N 1
ATOM 754 C CA . GLY A 1 91 ? 19.449 0.425 -3.496 1.00 96.69 91 GLY A CA 1
ATOM 755 C C . GLY A 1 91 ? 18.151 0.378 -2.690 1.00 96.69 91 GLY A C 1
ATOM 756 O O . GLY A 1 91 ? 18.182 0.397 -1.460 1.00 96.69 91 GLY A O 1
ATOM 757 N N . VAL A 1 92 ? 17.003 0.237 -3.359 1.00 95.50 92 VAL A N 1
ATOM 758 C CA . VAL A 1 92 ? 15.709 0.074 -2.681 1.00 95.50 92 VAL A CA 1
ATOM 759 C C . VAL A 1 92 ? 15.685 -1.212 -1.863 1.00 95.50 92 VAL A C 1
ATOM 761 O O . VAL A 1 92 ? 15.206 -1.187 -0.731 1.00 95.50 92 VAL A O 1
ATOM 764 N N . SER A 1 93 ? 16.218 -2.317 -2.389 1.00 93.69 93 SER A N 1
ATOM 765 C CA . SER A 1 93 ? 16.293 -3.584 -1.652 1.00 93.69 93 SER A CA 1
ATOM 766 C C . SER A 1 93 ? 17.107 -3.427 -0.368 1.00 93.69 93 SER A C 1
ATOM 768 O O . SER A 1 93 ? 16.653 -3.856 0.690 1.00 93.69 93 SER A O 1
ATOM 770 N N . MET A 1 94 ? 18.240 -2.719 -0.423 1.00 95.06 94 MET A N 1
ATOM 771 C CA . MET A 1 94 ? 19.035 -2.401 0.766 1.00 95.06 94 MET A CA 1
ATOM 772 C C . MET A 1 94 ? 18.247 -1.553 1.776 1.00 95.06 94 MET A C 1
ATOM 774 O O . MET A 1 94 ? 18.229 -1.871 2.962 1.00 95.06 94 MET A O 1
ATOM 778 N N . ILE A 1 95 ? 17.516 -0.529 1.317 1.00 94.56 95 ILE A N 1
ATOM 779 C CA . ILE A 1 95 ? 16.637 0.280 2.181 1.00 94.56 95 ILE A CA 1
ATOM 780 C C . ILE A 1 95 ? 15.580 -0.597 2.872 1.00 94.56 95 ILE A C 1
ATOM 782 O O . ILE A 1 95 ? 15.315 -0.408 4.059 1.00 94.56 95 ILE A O 1
ATOM 786 N N . GLN A 1 96 ? 14.986 -1.568 2.165 1.00 91.44 96 GLN A N 1
ATOM 787 C CA . GLN A 1 96 ? 14.014 -2.490 2.766 1.00 91.44 96 GLN A CA 1
ATOM 788 C C . GLN A 1 96 ? 14.660 -3.429 3.788 1.00 91.44 96 GLN A C 1
ATOM 790 O O . GLN A 1 96 ? 14.049 -3.692 4.820 1.00 91.44 96 GLN A O 1
ATOM 795 N N . VAL A 1 97 ? 15.890 -3.894 3.546 1.00 92.38 97 VAL A N 1
ATOM 796 C CA . VAL A 1 97 ? 16.654 -4.678 4.530 1.00 92.38 97 VAL A CA 1
ATOM 797 C C . VAL A 1 97 ? 16.923 -3.843 5.781 1.00 92.38 97 VAL A C 1
ATOM 799 O O . VAL A 1 97 ? 16.631 -4.301 6.881 1.00 92.38 97 VAL A O 1
ATOM 802 N N . CYS A 1 98 ? 17.378 -2.594 5.644 1.00 92.38 98 CYS A N 1
ATOM 803 C CA . CYS A 1 98 ? 17.552 -1.689 6.784 1.00 92.38 98 CYS A CA 1
ATOM 804 C C . CYS A 1 98 ? 16.238 -1.489 7.556 1.00 92.38 98 CYS A C 1
ATOM 806 O O . CYS A 1 98 ? 16.223 -1.565 8.781 1.00 92.38 98 CYS A O 1
ATOM 808 N N . ALA A 1 99 ? 15.125 -1.280 6.847 1.00 88.62 99 ALA A N 1
ATOM 809 C CA . ALA A 1 99 ? 13.809 -1.140 7.463 1.00 88.62 99 ALA A CA 1
ATOM 810 C C . ALA A 1 99 ? 13.346 -2.419 8.182 1.00 88.62 99 ALA A C 1
ATOM 812 O O . ALA A 1 99 ? 12.663 -2.332 9.199 1.00 88.62 99 ALA A O 1
ATOM 813 N N . PHE A 1 100 ? 13.705 -3.595 7.662 1.00 85.88 100 PHE A N 1
ATOM 814 C CA . PHE A 1 100 ? 13.423 -4.885 8.290 1.00 85.88 100 PHE A CA 1
ATOM 815 C C . PHE A 1 100 ? 14.264 -5.110 9.553 1.00 85.88 100 PHE A C 1
ATOM 817 O O . PHE A 1 100 ? 13.762 -5.661 10.526 1.00 85.88 100 PHE A O 1
ATOM 824 N N . LEU A 1 101 ? 15.510 -4.632 9.560 1.00 89.56 101 LEU A N 1
ATOM 825 C CA . LEU A 1 101 ? 16.419 -4.659 10.710 1.00 89.56 101 LEU A CA 1
ATOM 826 C C . LEU A 1 101 ? 16.133 -3.551 11.739 1.00 89.56 101 LEU A C 1
ATOM 828 O O . LEU A 1 101 ? 16.999 -3.226 12.546 1.00 89.56 101 LEU A O 1
ATOM 832 N N . ASP A 1 102 ? 14.940 -2.948 11.707 1.00 87.19 102 ASP A N 1
ATOM 833 C CA . ASP A 1 102 ? 14.520 -1.878 12.618 1.00 87.19 102 ASP A CA 1
ATOM 834 C C . ASP A 1 102 ? 15.441 -0.632 12.615 1.00 87.19 102 ASP A C 1
ATOM 836 O O . ASP A 1 102 ? 15.357 0.222 13.504 1.00 87.19 102 ASP A O 1
ATOM 840 N N . VAL A 1 103 ? 16.279 -0.447 11.585 1.00 88.50 103 VAL A N 1
ATOM 841 C CA . VAL A 1 103 ? 17.037 0.800 11.403 1.00 88.50 103 VAL A CA 1
ATOM 842 C C . VAL A 1 103 ? 16.032 1.934 11.228 1.00 88.50 103 VAL A C 1
ATOM 844 O O . VAL A 1 103 ? 15.089 1.807 10.451 1.00 88.50 103 VAL A O 1
ATOM 847 N N . GLY A 1 104 ? 16.197 3.038 11.963 1.00 83.00 104 GLY A N 1
ATOM 848 C CA . GLY A 1 104 ? 15.288 4.190 11.891 1.00 83.00 104 GLY A CA 1
ATOM 849 C C . GLY A 1 104 ? 13.913 3.968 12.537 1.00 83.00 104 GLY A C 1
ATOM 850 O O . GLY A 1 104 ? 12.976 4.728 12.270 1.00 83.00 104 GLY A O 1
ATOM 851 N N . LYS A 1 105 ? 13.766 2.941 13.387 1.00 81.69 105 LYS A N 1
ATOM 852 C CA . LYS A 1 105 ? 12.559 2.712 14.193 1.00 81.69 105 LYS A CA 1
ATOM 853 C C . LYS A 1 105 ? 12.180 3.971 14.981 1.00 81.69 105 LYS A C 1
ATOM 855 O O . LYS A 1 105 ? 13.026 4.655 15.541 1.00 81.69 105 LYS A O 1
ATOM 860 N N . GLY A 1 106 ? 10.887 4.291 14.989 1.00 77.75 106 GLY A N 1
ATOM 861 C CA . GLY A 1 106 ? 10.338 5.484 15.650 1.00 77.75 106 GLY A CA 1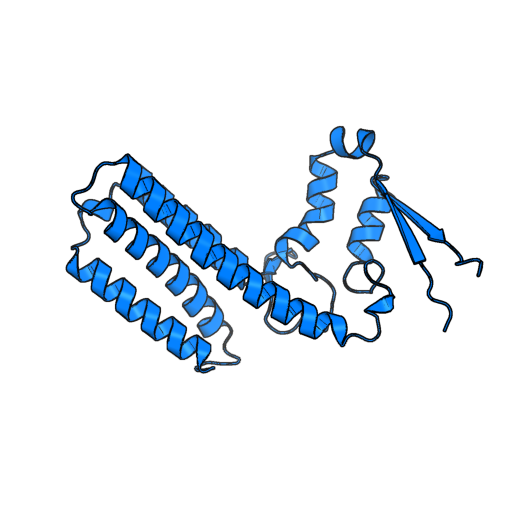
ATOM 862 C C . GLY A 1 106 ? 10.310 6.753 14.788 1.00 77.75 106 GLY A C 1
ATOM 863 O O . GLY A 1 106 ? 9.471 7.614 15.029 1.00 77.75 106 GLY A O 1
ATOM 864 N N . SER A 1 107 ? 11.119 6.856 13.727 1.00 86.81 107 SER A N 1
ATOM 865 C CA . SER A 1 107 ? 11.062 8.011 12.821 1.00 86.81 107 SER A CA 1
ATOM 866 C C . SER A 1 107 ? 9.921 7.876 11.810 1.00 86.81 107 SER A C 1
ATOM 868 O O . SER A 1 107 ? 9.921 6.985 10.955 1.00 86.81 107 SER A O 1
ATOM 870 N N . LEU A 1 108 ? 8.950 8.794 11.869 1.00 84.06 108 LEU A N 1
ATOM 871 C CA . LEU A 1 108 ? 7.879 8.888 10.873 1.00 84.06 108 LEU A CA 1
ATOM 872 C C . LEU A 1 108 ? 8.460 9.113 9.467 1.00 84.06 108 LEU A C 1
ATOM 874 O O . LEU A 1 108 ? 8.069 8.427 8.526 1.00 84.06 108 LEU A O 1
ATOM 878 N N . GLY A 1 109 ? 9.448 10.005 9.336 1.00 87.88 109 GLY A N 1
ATOM 879 C CA . GLY A 1 109 ? 10.105 10.296 8.059 1.00 87.88 109 GLY A CA 1
ATOM 880 C C . GLY A 1 109 ? 10.742 9.057 7.427 1.00 87.88 109 GLY A C 1
ATOM 881 O O . GLY A 1 109 ? 10.548 8.805 6.239 1.00 87.88 109 GLY A O 1
ATOM 882 N N . TRP A 1 110 ? 11.412 8.224 8.228 1.00 89.31 110 TRP A N 1
ATOM 883 C CA . TRP A 1 110 ? 11.983 6.963 7.750 1.00 89.31 110 TRP A CA 1
ATOM 884 C C . TRP A 1 110 ? 10.908 5.966 7.295 1.00 89.31 110 TRP A C 1
ATOM 886 O O . TRP A 1 110 ? 11.035 5.325 6.248 1.00 89.31 110 TRP A O 1
ATOM 896 N N . LYS A 1 111 ? 9.792 5.873 8.030 1.00 85.44 111 LYS A N 1
ATOM 897 C CA . LYS A 1 111 ? 8.645 5.050 7.620 1.00 85.44 111 LYS A CA 1
ATOM 898 C C . LYS A 1 111 ? 8.079 5.513 6.279 1.00 85.44 111 LYS A C 1
ATOM 900 O O . LYS A 1 111 ? 7.849 4.674 5.418 1.00 85.44 111 LYS A O 1
ATOM 905 N N . LEU A 1 112 ? 7.891 6.815 6.061 1.00 87.69 112 LEU A N 1
ATOM 906 C CA . LEU A 1 112 ? 7.414 7.323 4.769 1.00 87.69 112 LEU A CA 1
ATOM 907 C C . LEU A 1 112 ? 8.425 7.042 3.654 1.00 87.69 112 LEU A C 1
ATOM 909 O O . LEU A 1 112 ? 8.055 6.500 2.613 1.00 87.69 112 LEU A O 1
ATOM 913 N N . PHE A 1 113 ? 9.701 7.352 3.894 1.00 91.12 113 PHE A N 1
ATOM 914 C CA . PHE A 1 113 ? 10.779 7.147 2.930 1.00 91.12 113 PHE A CA 1
ATOM 915 C C . PHE A 1 113 ? 10.850 5.694 2.456 1.00 91.12 113 PHE A C 1
ATOM 917 O O . PHE A 1 113 ? 10.845 5.435 1.256 1.00 91.12 113 PHE A O 1
ATOM 924 N N . THR A 1 114 ? 10.817 4.733 3.381 1.00 91.00 114 THR A N 1
ATOM 925 C CA . THR A 1 114 ? 10.858 3.301 3.045 1.00 91.00 114 THR A CA 1
ATOM 926 C C . THR A 1 114 ? 9.637 2.848 2.235 1.00 91.00 114 THR A C 1
ATOM 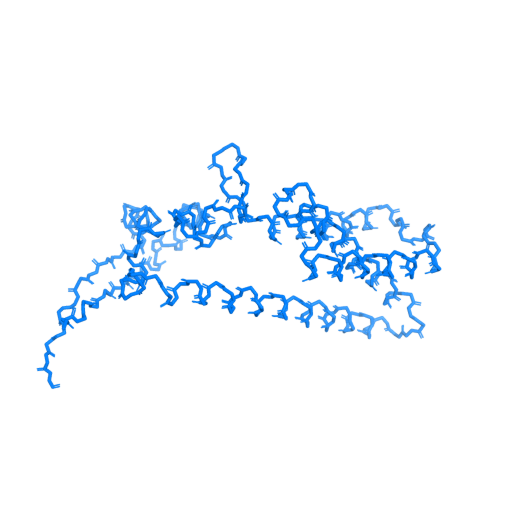928 O O . THR A 1 114 ? 9.788 1.998 1.356 1.00 91.00 114 THR A O 1
ATOM 931 N N . LYS A 1 115 ? 8.441 3.423 2.451 1.00 88.06 115 LYS A N 1
ATOM 932 C CA . LYS A 1 115 ? 7.232 3.114 1.655 1.00 88.06 115 LYS A CA 1
ATOM 933 C C . LYS A 1 115 ? 7.255 3.721 0.255 1.00 88.06 115 LYS A C 1
ATOM 935 O O . LYS A 1 115 ? 6.827 3.049 -0.684 1.00 88.06 115 LYS A O 1
ATOM 940 N N . ILE A 1 116 ? 7.768 4.942 0.112 1.00 90.12 116 ILE A N 1
ATOM 941 C CA . ILE A 1 116 ? 7.957 5.594 -1.192 1.00 90.12 116 ILE A CA 1
ATOM 942 C C . ILE A 1 116 ? 9.041 4.857 -1.984 1.00 90.12 116 ILE A C 1
ATOM 944 O O . ILE A 1 116 ? 8.813 4.476 -3.131 1.00 90.12 116 ILE A O 1
ATOM 948 N N . ALA A 1 117 ? 10.183 4.572 -1.348 1.00 92.62 117 ALA A N 1
ATOM 949 C CA . ALA A 1 117 ? 11.268 3.792 -1.936 1.00 92.62 117 ALA A CA 1
ATOM 950 C C . ALA A 1 117 ? 10.767 2.426 -2.418 1.00 92.62 117 ALA A C 1
ATOM 952 O O . ALA A 1 117 ? 11.093 2.015 -3.527 1.00 92.62 117 ALA A O 1
ATOM 953 N N . HIS A 1 118 ? 9.911 1.758 -1.636 1.00 91.00 118 HIS A N 1
ATOM 954 C CA . HIS A 1 118 ? 9.286 0.502 -2.046 1.00 91.00 118 HIS A CA 1
ATOM 955 C C . HIS A 1 118 ? 8.472 0.647 -3.343 1.00 91.00 118 HIS A C 1
ATOM 957 O O . HIS A 1 118 ? 8.635 -0.163 -4.252 1.00 91.00 118 HIS A O 1
ATOM 963 N N . GLY A 1 119 ? 7.651 1.698 -3.465 1.00 90.38 119 GLY A N 1
ATOM 964 C CA . GLY A 1 119 ? 6.898 1.982 -4.692 1.00 90.38 119 GLY A CA 1
ATOM 965 C C . GLY A 1 119 ? 7.801 2.251 -5.903 1.00 90.38 119 GLY A C 1
ATOM 966 O O . GLY A 1 119 ? 7.545 1.728 -6.986 1.00 90.38 119 GLY A O 1
ATOM 967 N N . ILE A 1 120 ? 8.898 2.993 -5.713 1.00 91.44 120 ILE A N 1
ATOM 968 C CA . ILE A 1 120 ? 9.910 3.237 -6.758 1.00 91.44 120 ILE A CA 1
ATOM 969 C C . ILE A 1 120 ? 10.564 1.923 -7.202 1.00 91.44 120 ILE A C 1
ATOM 971 O O . ILE A 1 120 ? 10.667 1.663 -8.400 1.00 91.44 120 ILE A O 1
ATOM 975 N N . GLY A 1 121 ? 10.975 1.076 -6.253 1.00 93.12 121 GLY A N 1
ATOM 976 C CA . GLY A 1 121 ? 11.560 -0.231 -6.554 1.00 93.12 121 GLY A CA 1
ATOM 977 C C . GLY A 1 121 ? 10.605 -1.121 -7.344 1.00 93.12 121 GLY A C 1
ATOM 978 O O . GLY A 1 121 ? 11.020 -1.762 -8.304 1.00 93.12 121 GLY A O 1
ATOM 979 N N . PHE A 1 122 ? 9.315 -1.091 -7.008 1.00 91.88 122 PHE A N 1
ATOM 980 C CA . PHE A 1 122 ? 8.272 -1.819 -7.729 1.00 91.88 122 PHE A CA 1
ATOM 981 C C . PHE A 1 122 ? 8.214 -1.439 -9.213 1.00 91.88 122 PHE A C 1
ATOM 983 O O . PHE A 1 122 ? 8.205 -2.298 -10.093 1.00 91.88 122 PHE A O 1
ATOM 990 N N . VAL A 1 123 ? 8.227 -0.136 -9.493 1.00 91.62 123 VAL A N 1
ATOM 991 C CA . VAL A 1 123 ? 8.202 0.392 -10.863 1.00 91.62 123 VAL A CA 1
ATOM 992 C C . VAL A 1 123 ? 9.505 0.091 -11.597 1.00 91.62 123 VAL A C 1
ATOM 994 O O . VAL A 1 123 ? 9.471 -0.237 -12.780 1.00 91.62 123 VAL A O 1
ATOM 997 N N . ALA A 1 124 ? 10.648 0.147 -10.911 1.00 93.19 124 ALA A N 1
ATOM 998 C CA . ALA A 1 124 ? 11.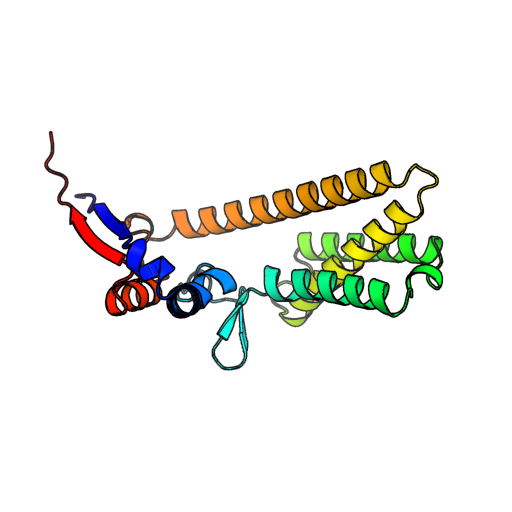929 -0.236 -11.496 1.00 93.19 124 ALA A CA 1
ATOM 999 C C . ALA A 1 124 ? 11.943 -1.719 -11.910 1.00 93.19 124 ALA A C 1
ATOM 1001 O O . ALA A 1 124 ? 12.411 -2.036 -13.002 1.00 93.19 124 ALA A O 1
ATOM 1002 N N . VAL A 1 125 ? 11.365 -2.616 -11.100 1.00 94.56 125 VAL A N 1
ATOM 1003 C CA . VAL A 1 125 ? 11.205 -4.032 -11.468 1.00 94.56 125 VAL A CA 1
ATOM 1004 C C . VAL A 1 125 ? 10.289 -4.189 -12.681 1.00 94.56 125 VAL A C 1
ATOM 1006 O O . VAL A 1 125 ? 10.656 -4.902 -13.613 1.00 94.56 125 VAL A O 1
ATOM 1009 N N . PHE A 1 126 ? 9.148 -3.494 -12.733 1.00 91.69 126 PHE A N 1
ATOM 1010 C CA . PHE A 1 126 ? 8.301 -3.510 -13.930 1.00 91.69 126 PHE A CA 1
ATOM 1011 C C . PHE A 1 126 ? 9.058 -3.045 -15.173 1.00 91.69 126 PHE A C 1
ATOM 1013 O O . PHE A 1 126 ? 9.031 -3.725 -16.194 1.00 91.69 126 PHE A O 1
ATOM 1020 N N . LEU A 1 127 ? 9.803 -1.944 -15.085 1.00 91.50 127 LEU A N 1
ATOM 1021 C CA . LEU A 1 127 ? 10.624 -1.463 -16.194 1.00 91.50 127 LEU A CA 1
ATOM 1022 C C . LEU A 1 127 ? 11.615 -2.535 -16.672 1.00 91.50 127 LEU A C 1
ATOM 1024 O O . LEU A 1 127 ? 11.763 -2.726 -17.879 1.00 91.50 127 LEU A O 1
ATOM 1028 N N . LEU A 1 128 ? 12.264 -3.258 -15.755 1.00 94.44 128 LEU A N 1
ATOM 1029 C CA . LEU A 1 128 ? 13.167 -4.359 -16.102 1.00 94.44 128 LEU A CA 1
ATOM 1030 C C . LEU A 1 128 ? 12.427 -5.516 -16.789 1.00 94.44 128 LEU A C 1
ATOM 1032 O O . LEU A 1 128 ? 12.903 -6.000 -17.814 1.00 94.44 128 LEU A O 1
ATOM 1036 N N . ILE A 1 129 ? 11.249 -5.910 -16.291 1.00 94.50 129 ILE A N 1
ATOM 1037 C CA . ILE A 1 129 ? 10.409 -6.949 -16.913 1.00 94.50 129 ILE A CA 1
ATOM 1038 C C . ILE A 1 129 ? 10.027 -6.546 -18.342 1.00 94.50 129 ILE A C 1
ATOM 1040 O O . ILE A 1 129 ? 10.178 -7.340 -19.271 1.00 94.50 129 ILE A O 1
ATOM 1044 N N . PHE A 1 130 ? 9.592 -5.300 -18.553 1.00 91.38 130 PHE A N 1
ATOM 1045 C CA . PHE A 1 130 ? 9.154 -4.832 -19.870 1.00 91.38 130 PHE A CA 1
ATOM 1046 C C . PHE A 1 130 ? 10.291 -4.685 -20.895 1.00 91.38 130 PHE A C 1
ATOM 1048 O O . PHE A 1 130 ? 10.027 -4.616 -22.101 1.00 91.38 130 PHE A O 1
ATOM 1055 N N . ARG A 1 131 ? 11.549 -4.689 -20.437 1.00 92.44 131 ARG A N 1
ATOM 1056 C CA . ARG A 1 131 ? 12.757 -4.694 -21.279 1.00 92.44 131 ARG A CA 1
ATOM 1057 C C . ARG A 1 131 ? 13.261 -6.074 -21.662 1.00 92.44 131 ARG A C 1
ATOM 1059 O O . ARG A 1 131 ? 14.168 -6.158 -22.487 1.00 92.44 131 ARG A O 1
ATOM 1066 N N . LEU A 1 132 ? 12.712 -7.138 -21.082 1.00 93.81 132 LEU A N 1
ATOM 1067 C CA . LEU A 1 132 ? 13.113 -8.490 -21.445 1.00 93.81 132 LEU A CA 1
ATOM 1068 C C . LEU A 1 132 ? 12.823 -8.746 -22.937 1.00 93.81 132 LEU A C 1
ATOM 1070 O O . LEU A 1 132 ? 11.747 -8.367 -23.418 1.00 93.81 132 LEU A O 1
ATOM 1074 N N . PRO A 1 133 ? 13.739 -9.407 -23.671 1.00 95.56 133 PRO A N 1
ATOM 1075 C CA . PRO A 1 133 ? 13.564 -9.739 -25.085 1.00 95.56 133 PRO A CA 1
ATOM 1076 C C . PRO A 1 133 ? 12.648 -10.967 -25.253 1.00 95.56 133 PRO A C 1
ATOM 1078 O O . PRO A 1 133 ? 13.020 -11.968 -25.855 1.00 95.56 133 PRO A O 1
ATOM 1081 N N . ILE A 1 134 ? 11.453 -10.906 -24.668 1.00 96.50 134 ILE A N 1
ATOM 1082 C CA . ILE A 1 134 ? 10.432 -11.959 -24.679 1.00 96.50 134 ILE A CA 1
ATOM 1083 C C . ILE A 1 134 ? 9.125 -11.413 -25.260 1.00 96.50 134 ILE A C 1
ATOM 1085 O O . ILE A 1 134 ? 8.930 -10.197 -25.339 1.00 96.50 134 ILE A O 1
ATOM 1089 N N . ALA A 1 135 ? 8.215 -12.307 -25.655 1.00 96.38 135 ALA A N 1
ATOM 1090 C CA . ALA A 1 135 ? 6.910 -11.902 -26.174 1.00 96.38 135 ALA A CA 1
ATOM 1091 C C . ALA A 1 135 ? 6.119 -11.072 -25.146 1.00 96.38 135 ALA A C 1
ATOM 1093 O O . ALA A 1 135 ? 6.201 -11.308 -23.939 1.00 96.38 135 ALA A O 1
ATOM 1094 N N . GLU A 1 136 ? 5.317 -10.125 -25.637 1.00 91.50 136 GLU A N 1
ATOM 1095 C CA . GLU A 1 136 ? 4.615 -9.139 -24.803 1.00 91.50 136 GLU A CA 1
ATOM 1096 C C . GLU A 1 136 ? 3.705 -9.788 -23.749 1.00 91.50 136 GLU A C 1
ATOM 1098 O O . GLU A 1 136 ? 3.689 -9.366 -22.595 1.00 91.50 136 GLU A O 1
ATOM 1103 N N . VAL A 1 137 ? 3.027 -10.884 -24.108 1.00 94.88 137 VAL A N 1
ATOM 1104 C CA . VAL A 1 137 ? 2.175 -11.663 -23.192 1.00 94.88 137 VAL A CA 1
ATOM 1105 C C . VAL A 1 137 ? 2.949 -12.123 -21.951 1.00 94.88 137 VAL A C 1
ATOM 1107 O O . VAL A 1 137 ? 2.448 -12.008 -20.834 1.00 94.88 137 VAL A O 1
ATOM 1110 N N . TRP A 1 138 ? 4.196 -12.576 -22.113 1.00 96.94 138 TRP A N 1
ATOM 1111 C CA . TRP A 1 138 ? 5.011 -13.045 -20.990 1.00 96.94 138 TRP A CA 1
ATOM 1112 C C . TRP A 1 138 ? 5.440 -11.915 -20.054 1.00 96.94 138 TRP A C 1
ATOM 1114 O O . TRP A 1 138 ? 5.531 -12.134 -18.848 1.00 96.94 138 TRP A O 1
ATOM 1124 N N . LYS A 1 139 ? 5.637 -10.693 -20.563 1.00 93.19 139 LYS A N 1
ATOM 1125 C CA . LYS A 1 139 ? 5.943 -9.522 -19.722 1.00 93.19 139 LYS A CA 1
ATOM 1126 C C . LYS A 1 139 ? 4.774 -9.176 -18.805 1.00 93.19 139 LYS A C 1
ATOM 1128 O O . LYS A 1 139 ? 4.985 -8.900 -17.623 1.00 93.19 139 LYS A O 1
ATOM 1133 N N . TRP A 1 140 ? 3.546 -9.239 -19.323 1.00 90.94 140 TRP A N 1
ATOM 1134 C CA . TRP A 1 140 ? 2.333 -9.038 -18.527 1.00 90.94 140 TRP A CA 1
ATOM 1135 C C . TRP A 1 140 ? 2.139 -10.147 -17.498 1.00 90.94 140 TRP A C 1
ATOM 1137 O O . TRP A 1 140 ? 1.873 -9.842 -16.337 1.00 90.94 140 TRP A O 1
ATOM 1147 N N . ILE A 1 141 ? 2.355 -11.410 -17.882 1.00 94.69 141 ILE A N 1
ATOM 1148 C CA . ILE A 1 141 ? 2.305 -12.546 -16.951 1.00 94.69 141 ILE A CA 1
ATOM 1149 C C . ILE A 1 141 ? 3.329 -12.360 -15.824 1.00 94.69 141 ILE A C 1
ATOM 1151 O O . ILE A 1 141 ? 2.959 -12.430 -14.655 1.00 94.69 141 ILE A O 1
ATOM 1155 N N . PHE A 1 142 ? 4.595 -12.063 -16.135 1.00 96.31 142 PHE A N 1
ATOM 1156 C CA . PHE A 1 142 ? 5.622 -11.844 -15.112 1.00 96.31 142 PHE A CA 1
ATOM 1157 C C . PHE A 1 142 ? 5.333 -10.632 -14.232 1.00 96.31 142 PHE A C 1
ATOM 1159 O O . PHE A 1 142 ? 5.518 -10.710 -13.019 1.00 96.31 142 PHE A O 1
ATOM 1166 N N . SER A 1 143 ? 4.827 -9.541 -14.806 1.00 91.50 143 SER A N 1
ATOM 1167 C CA . SER A 1 143 ? 4.416 -8.363 -14.036 1.00 91.50 143 SER A CA 1
ATOM 1168 C C . SER A 1 143 ? 3.268 -8.694 -13.083 1.00 91.50 143 SER A C 1
ATOM 1170 O O . SER A 1 143 ? 3.322 -8.326 -11.911 1.00 91.50 143 SER A O 1
ATOM 1172 N N . TYR A 1 144 ? 2.260 -9.436 -13.547 1.00 90.56 144 TYR A N 1
ATOM 1173 C CA . TYR A 1 144 ? 1.144 -9.881 -12.718 1.00 90.56 144 TYR A CA 1
ATOM 1174 C C . TYR A 1 144 ? 1.607 -10.818 -11.598 1.00 90.56 144 TYR A C 1
ATOM 1176 O O . TYR A 1 144 ? 1.271 -10.590 -10.440 1.00 90.56 144 TYR A O 1
ATOM 1184 N N . VAL A 1 145 ? 2.426 -11.827 -11.914 1.00 95.69 145 VAL A N 1
ATOM 1185 C CA . VAL A 1 145 ? 2.972 -12.767 -10.923 1.00 95.69 145 VAL A CA 1
ATOM 1186 C C . VAL A 1 145 ? 3.818 -12.032 -9.886 1.00 95.69 145 VAL A C 1
ATOM 1188 O O . VAL A 1 145 ? 3.637 -12.258 -8.690 1.00 95.69 145 VAL A O 1
ATOM 1191 N N . PHE A 1 146 ? 4.699 -11.122 -10.311 1.00 93.75 146 PHE A N 1
ATOM 1192 C CA . PHE A 1 146 ? 5.492 -10.292 -9.405 1.00 93.75 146 PHE A CA 1
ATOM 1193 C C . PHE A 1 146 ? 4.593 -9.446 -8.498 1.00 93.75 146 PHE A C 1
ATOM 1195 O O . PHE A 1 146 ? 4.765 -9.462 -7.275 1.00 93.75 146 PHE A O 1
ATOM 1202 N N . TYR A 1 147 ? 3.605 -8.756 -9.080 1.00 89.44 147 TYR A N 1
ATOM 1203 C CA . TYR A 1 147 ? 2.675 -7.914 -8.337 1.00 89.44 147 TYR A CA 1
ATOM 1204 C C . TYR A 1 147 ? 1.877 -8.705 -7.305 1.00 89.44 147 TYR A C 1
ATOM 1206 O O . TYR A 1 147 ? 1.851 -8.355 -6.126 1.00 89.44 147 TYR A O 1
ATOM 1214 N N . PHE A 1 148 ? 1.267 -9.803 -7.744 1.00 89.94 148 PHE A N 1
ATOM 1215 C CA . PHE A 1 148 ? 0.446 -10.653 -6.902 1.00 89.94 148 PHE A CA 1
ATOM 1216 C C . PHE A 1 148 ? 1.268 -11.298 -5.785 1.00 89.94 148 PHE A C 1
ATOM 1218 O O . PHE A 1 148 ? 0.840 -11.281 -4.635 1.00 89.94 148 PHE A O 1
ATOM 1225 N N . THR A 1 149 ? 2.461 -11.817 -6.086 1.00 92.31 149 THR A N 1
ATOM 1226 C CA . THR A 1 149 ? 3.311 -12.494 -5.093 1.00 92.31 149 THR A CA 1
ATOM 1227 C C . THR A 1 149 ? 3.787 -11.521 -4.019 1.00 92.31 149 THR A C 1
ATOM 1229 O O . THR A 1 149 ? 3.620 -11.777 -2.829 1.00 92.31 149 THR A O 1
ATOM 1232 N N . THR A 1 150 ? 4.343 -10.375 -4.421 1.00 88.12 150 THR A N 1
ATOM 1233 C CA . THR A 1 150 ? 4.832 -9.358 -3.475 1.00 88.12 150 THR A CA 1
ATOM 1234 C C . THR A 1 150 ? 3.690 -8.724 -2.683 1.00 88.12 150 THR A C 1
ATOM 1236 O O . THR A 1 150 ? 3.786 -8.605 -1.461 1.00 88.12 150 THR A O 1
ATOM 1239 N N . GLY A 1 151 ? 2.587 -8.376 -3.351 1.00 84.94 151 GLY A N 1
ATOM 1240 C CA . GLY A 1 151 ? 1.389 -7.822 -2.728 1.00 84.94 151 GLY A CA 1
ATOM 1241 C C . GLY A 1 151 ? 0.765 -8.780 -1.715 1.00 84.94 151 GLY A C 1
ATOM 1242 O O . GLY A 1 151 ? 0.501 -8.377 -0.583 1.00 84.94 151 GLY A O 1
ATOM 1243 N N . SER A 1 152 ? 0.607 -10.055 -2.080 1.00 85.88 152 SER A N 1
ATOM 1244 C CA . SER A 1 152 ? 0.051 -11.087 -1.198 1.00 85.88 152 SER A CA 1
ATOM 1245 C C . SER A 1 152 ? 0.969 -11.389 -0.021 1.00 85.88 152 SER A C 1
ATOM 1247 O O . SER A 1 152 ? 0.488 -11.485 1.101 1.00 85.88 152 SER A O 1
ATOM 1249 N N . LEU A 1 153 ? 2.288 -11.471 -0.231 1.00 89.31 153 LEU A N 1
ATOM 1250 C CA . LEU A 1 153 ? 3.245 -11.702 0.853 1.00 89.31 153 LEU A CA 1
ATOM 1251 C C . LEU A 1 153 ? 3.232 -10.553 1.869 1.00 89.31 153 LEU A C 1
ATOM 1253 O O . LEU A 1 153 ? 3.139 -10.779 3.074 1.00 89.31 153 LEU A O 1
ATOM 1257 N N . ILE A 1 154 ? 3.286 -9.307 1.390 1.00 84.12 154 ILE A N 1
ATOM 1258 C CA . ILE A 1 154 ? 3.217 -8.124 2.255 1.00 84.12 154 ILE A CA 1
ATOM 1259 C C . ILE A 1 154 ? 1.856 -8.055 2.956 1.00 84.12 154 ILE A C 1
ATOM 1261 O O . ILE A 1 154 ? 1.803 -7.751 4.148 1.00 84.12 154 ILE A O 1
ATOM 1265 N N . GLY A 1 155 ? 0.770 -8.335 2.232 1.00 83.75 155 GLY A N 1
ATOM 1266 C CA . GLY A 1 155 ? -0.587 -8.391 2.767 1.00 83.75 155 GLY A CA 1
ATOM 1267 C C . GLY A 1 155 ? -0.719 -9.429 3.875 1.00 83.75 155 GLY A C 1
ATOM 1268 O O . GLY A 1 155 ? -1.199 -9.100 4.954 1.00 83.75 155 GLY A O 1
ATOM 1269 N N . PHE A 1 156 ? -0.195 -10.633 3.656 1.00 87.06 156 PHE A N 1
ATOM 1270 C CA . PHE A 1 156 ? -0.180 -11.719 4.630 1.00 87.06 156 PHE A CA 1
ATOM 1271 C C . PHE A 1 156 ? 0.623 -11.357 5.882 1.00 87.06 156 PHE A C 1
ATOM 1273 O O . PHE A 1 156 ? 0.110 -11.479 6.988 1.00 87.06 156 PHE A O 1
ATOM 1280 N N . ILE A 1 157 ? 1.846 -10.832 5.734 1.00 85.75 157 ILE A N 1
ATOM 1281 C CA . ILE A 1 157 ? 2.668 -10.401 6.879 1.00 85.75 157 ILE A CA 1
ATOM 1282 C C . ILE A 1 157 ? 1.948 -9.316 7.690 1.00 85.75 157 ILE A C 1
ATOM 1284 O O . ILE A 1 157 ? 1.999 -9.323 8.921 1.00 85.75 157 ILE A O 1
ATOM 1288 N N . ARG A 1 158 ? 1.281 -8.368 7.019 1.00 80.94 158 ARG A N 1
ATOM 1289 C CA . ARG A 1 158 ? 0.497 -7.323 7.691 1.00 80.94 158 ARG A CA 1
ATOM 1290 C C . ARG A 1 158 ? -0.706 -7.919 8.414 1.00 80.94 158 ARG A C 1
ATOM 1292 O O . ARG A 1 158 ? -0.859 -7.638 9.596 1.00 80.94 158 ARG A O 1
ATOM 1299 N N . ALA A 1 159 ? -1.493 -8.755 7.741 1.00 83.19 159 ALA A N 1
ATOM 1300 C CA . ALA A 1 159 ? -2.652 -9.422 8.322 1.00 83.19 159 ALA A CA 1
ATOM 1301 C C . ALA A 1 159 ? -2.259 -10.245 9.554 1.00 83.19 159 ALA A C 1
ATOM 1303 O O . ALA A 1 159 ? -2.870 -10.086 10.600 1.00 83.19 159 ALA A O 1
ATOM 1304 N N . TYR A 1 160 ? -1.172 -11.014 9.474 1.00 88.69 160 TYR A N 1
ATOM 1305 C CA . TYR A 1 160 ? -0.643 -11.784 10.598 1.00 88.69 160 TYR A CA 1
ATOM 1306 C C . TYR A 1 160 ? -0.240 -10.898 11.785 1.00 88.69 160 TYR A C 1
ATOM 1308 O O . TYR A 1 160 ? -0.588 -11.184 12.925 1.00 88.69 160 TYR A O 1
ATOM 1316 N N . ARG A 1 161 ? 0.475 -9.788 11.543 1.00 83.81 161 ARG A N 1
ATOM 1317 C CA . ARG A 1 161 ? 0.848 -8.847 12.616 1.00 83.81 161 ARG A CA 1
ATOM 1318 C C . ARG A 1 161 ? -0.373 -8.181 13.246 1.00 83.81 161 ARG A C 1
ATOM 1320 O O . ARG A 1 161 ? -0.375 -7.940 14.447 1.00 83.81 161 ARG A O 1
ATOM 1327 N N . MET A 1 162 ? -1.380 -7.856 12.441 1.00 82.88 162 MET A N 1
ATOM 1328 C CA . MET A 1 162 ? -2.621 -7.252 12.921 1.00 82.88 162 MET A CA 1
ATOM 1329 C C . MET A 1 162 ? -3.433 -8.246 13.742 1.00 82.88 162 MET A C 1
ATOM 1331 O O . MET A 1 162 ? -3.867 -7.896 14.834 1.00 82.88 162 MET A O 1
ATOM 1335 N N . ASP A 1 163 ? -3.554 -9.485 13.268 1.00 86.06 163 ASP A N 1
ATOM 1336 C CA . ASP A 1 163 ? -4.199 -10.572 13.997 1.00 86.06 163 ASP A CA 1
ATOM 1337 C C . ASP A 1 163 ? -3.493 -10.833 15.330 1.00 86.06 163 ASP A C 1
ATOM 1339 O O . ASP A 1 163 ? -4.147 -10.841 16.362 1.00 86.06 163 ASP A O 1
ATOM 1343 N N . ALA A 1 164 ? -2.156 -10.875 15.354 1.00 88.12 164 ALA A N 1
ATOM 1344 C CA . ALA A 1 164 ? -1.389 -11.037 16.589 1.00 88.12 164 ALA A CA 1
ATOM 1345 C C . ALA A 1 164 ? -1.609 -9.902 17.610 1.00 88.12 164 ALA A C 1
ATOM 1347 O O . ALA A 1 164 ? -1.559 -10.133 18.817 1.00 88.12 164 ALA A O 1
ATOM 1348 N N . VAL A 1 165 ? -1.841 -8.663 17.166 1.00 85.88 165 VAL A N 1
ATOM 1349 C CA . VAL A 1 165 ? -2.211 -7.560 18.072 1.00 85.88 165 VAL A CA 1
ATOM 1350 C C . VAL A 1 165 ? -3.666 -7.706 18.523 1.00 85.88 165 VAL A C 1
ATOM 1352 O O . VAL A 1 165 ? -3.971 -7.519 19.701 1.00 85.88 165 VAL A O 1
ATOM 1355 N N . CYS A 1 166 ? -4.561 -8.059 17.600 1.00 85.94 166 CYS A N 1
ATOM 1356 C CA . CYS A 1 166 ? -5.992 -8.169 17.848 1.00 85.94 166 CYS A CA 1
ATOM 1357 C C . CYS A 1 166 ? -6.318 -9.331 18.795 1.00 85.94 166 CYS A C 1
ATOM 1359 O O . CYS A 1 166 ? -7.056 -9.133 19.753 1.00 85.94 166 CYS A O 1
ATOM 1361 N N . SER A 1 167 ? -5.704 -10.499 18.607 1.00 89.19 167 SER A N 1
ATOM 1362 C CA . SER A 1 167 ? -5.911 -11.706 19.414 1.00 89.19 167 SER A CA 1
ATOM 1363 C C . SER A 1 167 ? -5.508 -11.532 20.881 1.00 89.19 167 SER A C 1
ATOM 1365 O O . SER A 1 167 ? -6.003 -12.247 21.747 1.00 89.19 167 SER A O 1
ATOM 1367 N N . ASN A 1 168 ? -4.617 -10.578 21.167 1.00 88.50 168 ASN A N 1
ATOM 1368 C CA . ASN A 1 168 ? -4.180 -10.219 22.518 1.00 88.50 168 ASN A CA 1
ATOM 1369 C C . ASN A 1 168 ? -5.001 -9.068 23.132 1.00 88.50 168 ASN A C 1
ATOM 1371 O O . ASN A 1 168 ? -4.714 -8.618 24.243 1.00 88.50 168 ASN A O 1
ATOM 1375 N N . CYS A 1 169 ? -6.007 -8.552 22.421 1.00 86.88 169 CYS A N 1
ATOM 1376 C CA . CYS A 1 169 ? -6.871 -7.485 22.909 1.00 86.88 169 CYS A CA 1
ATOM 1377 C C . CYS A 1 169 ? -7.926 -8.037 23.888 1.00 86.88 169 CYS A C 1
ATOM 1379 O O . CYS A 1 169 ? -8.597 -9.017 23.557 1.00 86.88 169 CYS A O 1
ATOM 1381 N N . PRO A 1 170 ? -8.167 -7.386 25.045 1.00 88.94 170 PRO A N 1
ATOM 1382 C CA . PRO A 1 170 ? -9.247 -7.776 25.959 1.00 88.94 170 PRO A CA 1
ATOM 1383 C C . PRO A 1 170 ? -10.634 -7.796 25.297 1.00 88.94 170 PRO A C 1
ATOM 1385 O O . PRO A 1 170 ? -11.487 -8.603 25.659 1.00 88.94 170 PRO A O 1
ATOM 1388 N N . GLU A 1 171 ? -10.846 -6.940 24.295 1.00 88.06 171 GLU A N 1
ATOM 1389 C CA . GLU A 1 171 ? -12.102 -6.831 23.547 1.00 88.06 171 GLU A CA 1
ATOM 1390 C C . GLU A 1 171 ? -12.170 -7.752 22.319 1.00 88.06 171 GLU A C 1
ATOM 1392 O O . GLU A 1 171 ? -13.147 -7.699 21.575 1.00 88.06 171 GLU A O 1
ATOM 1397 N N . TYR A 1 172 ? -11.175 -8.617 22.084 1.00 86.81 172 TYR A N 1
ATOM 1398 C CA . TYR A 1 172 ? -11.158 -9.509 20.916 1.00 86.81 172 TYR A CA 1
ATOM 1399 C C . TYR A 1 172 ? -12.429 -10.361 20.814 1.00 86.81 172 TYR A C 1
ATOM 1401 O O . TYR A 1 172 ? -13.004 -10.516 19.741 1.00 86.81 172 TYR A O 1
ATOM 1409 N N . ALA A 1 173 ? -12.923 -10.851 21.955 1.00 85.00 173 ALA A N 1
ATOM 1410 C CA . ALA A 1 173 ? -14.147 -11.646 22.023 1.00 85.00 173 ALA A CA 1
ATOM 1411 C C . ALA A 1 173 ? -15.414 -10.870 21.619 1.00 85.00 173 ALA A C 1
ATOM 1413 O O . ALA A 1 173 ? -16.426 -11.495 21.307 1.00 85.00 173 ALA A O 1
ATOM 1414 N N . ALA A 1 174 ? -15.368 -9.536 21.639 1.00 85.50 174 ALA A N 1
ATOM 1415 C CA . ALA A 1 174 ? -16.464 -8.674 21.221 1.00 85.50 174 ALA A CA 1
ATOM 1416 C C . ALA A 1 174 ? -16.389 -8.296 19.734 1.00 85.50 174 ALA A C 1
ATOM 1418 O O . ALA A 1 174 ? -17.326 -7.675 19.247 1.00 85.50 174 ALA A O 1
ATOM 1419 N N . PHE A 1 175 ? -15.327 -8.650 19.000 1.00 83.00 175 PHE A N 1
ATOM 1420 C CA . PHE A 1 175 ? -15.197 -8.319 17.578 1.00 83.00 175 PHE A CA 1
ATOM 1421 C C . PHE A 1 175 ? -16.411 -8.822 16.759 1.00 83.00 175 PHE A C 1
ATOM 1423 O O . PHE A 1 175 ? -16.818 -9.973 16.934 1.00 83.00 175 PHE A O 1
ATOM 1430 N N . PRO A 1 176 ? -16.990 -8.007 15.849 1.00 83.88 176 PRO A N 1
ATOM 1431 C CA . PRO A 1 176 ? -16.562 -6.665 15.430 1.00 83.88 176 PRO A CA 1
ATOM 1432 C C . PRO A 1 176 ? -17.132 -5.506 16.272 1.00 83.88 176 PRO A C 1
ATOM 1434 O O . PRO A 1 176 ? -16.895 -4.358 15.933 1.00 83.88 176 PRO A O 1
ATOM 1437 N N . MET A 1 177 ? -17.841 -5.760 17.373 1.00 86.88 177 MET A N 1
ATOM 1438 C CA . MET A 1 177 ? -18.414 -4.741 18.275 1.00 86.88 177 MET A CA 1
ATOM 1439 C C . MET A 1 177 ? -17.397 -4.123 19.254 1.00 86.88 177 MET A C 1
ATOM 1441 O O . MET A 1 177 ? -17.792 -3.537 20.260 1.00 86.88 177 MET A O 1
ATOM 1445 N N . CYS A 1 178 ? -16.093 -4.280 19.019 1.00 88.12 178 CYS A N 1
ATOM 1446 C CA . CYS A 1 178 ? -15.084 -3.649 19.867 1.00 88.12 178 CYS A CA 1
ATOM 1447 C C . CYS A 1 178 ? -14.981 -2.143 19.584 1.00 88.12 178 CYS A C 1
ATOM 1449 O O . CYS A 1 178 ? -15.383 -1.664 18.518 1.00 88.12 178 CYS A O 1
ATOM 1451 N N . TYR A 1 179 ? -14.375 -1.407 20.515 1.00 87.06 179 TYR A N 1
ATOM 1452 C CA . TYR A 1 179 ? -14.233 0.051 20.454 1.00 87.06 179 TYR A CA 1
ATOM 1453 C C . TYR A 1 179 ? -13.601 0.550 19.143 1.00 87.06 179 TYR A C 1
ATOM 1455 O O . TYR A 1 179 ? -13.901 1.632 18.651 1.00 87.06 179 TYR A O 1
ATOM 1463 N N . GLY A 1 180 ? -12.749 -0.266 18.513 1.00 84.75 180 GLY A N 1
ATOM 1464 C CA . GLY A 1 180 ? -12.109 0.085 17.244 1.00 84.75 180 GLY A CA 1
ATOM 1465 C C . GLY A 1 180 ? -13.060 0.256 16.050 1.00 84.75 180 GLY A C 1
ATOM 1466 O O . GLY A 1 180 ? -12.637 0.831 15.044 1.00 84.75 180 GLY A O 1
ATOM 1467 N N . PHE A 1 181 ? -14.298 -0.246 16.141 1.00 87.25 181 PHE A N 1
ATOM 1468 C CA . PHE A 1 181 ? -15.274 -0.292 15.044 1.00 87.25 181 PHE A CA 1
ATOM 1469 C C . PHE A 1 181 ? -16.651 0.273 15.394 1.00 87.25 181 PHE A C 1
ATOM 1471 O O . PHE A 1 181 ? -17.459 0.461 14.483 1.00 87.25 181 PHE A O 1
ATOM 1478 N N . THR A 1 182 ? -16.928 0.558 16.667 1.00 89.00 182 THR A N 1
ATOM 1479 C CA . THR A 1 182 ? -18.241 1.014 17.148 1.00 89.00 182 THR A CA 1
ATOM 1480 C C . THR A 1 182 ? -18.780 2.187 16.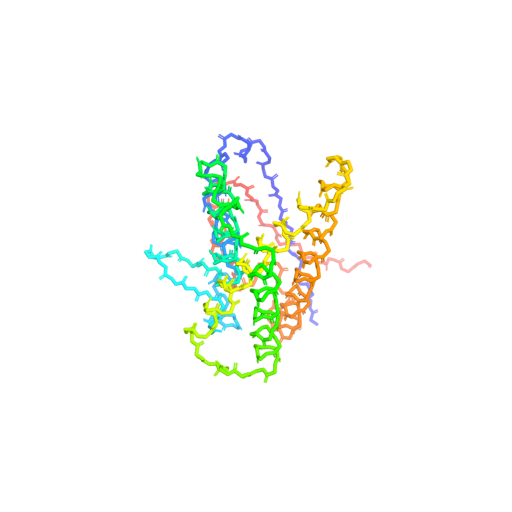343 1.00 89.00 182 THR A C 1
ATOM 1482 O O . THR A 1 182 ? -19.884 2.097 15.817 1.00 89.00 182 THR A O 1
ATOM 1485 N N . HIS A 1 183 ? -17.979 3.227 16.112 1.00 88.94 183 HIS A N 1
ATOM 1486 C CA . HIS A 1 183 ? -18.431 4.394 15.356 1.00 88.94 183 HIS A CA 1
ATOM 1487 C C . HIS A 1 183 ? -18.755 4.082 13.880 1.00 88.94 183 HIS A C 1
ATOM 1489 O O . HIS A 1 183 ? -19.678 4.657 13.304 1.00 88.94 183 HIS A O 1
ATOM 1495 N N . ILE A 1 184 ? -18.052 3.133 13.245 1.00 90.69 184 ILE A N 1
ATOM 1496 C CA . ILE A 1 184 ? -18.389 2.694 11.878 1.00 90.69 184 ILE A CA 1
ATOM 1497 C C . ILE A 1 184 ? -19.733 1.961 11.884 1.00 90.69 184 ILE A C 1
ATOM 1499 O O . ILE A 1 184 ? -20.587 2.227 11.038 1.00 90.69 184 ILE A O 1
ATOM 1503 N N . LEU A 1 185 ? -19.926 1.052 12.841 1.00 91.88 185 LEU A N 1
ATOM 1504 C CA . LEU A 1 185 ? -21.157 0.274 12.968 1.00 91.88 185 LEU A CA 1
ATOM 1505 C C . LEU A 1 185 ? -22.358 1.171 13.282 1.00 91.88 185 LEU A C 1
ATOM 1507 O O . LEU A 1 185 ? -23.399 1.023 12.648 1.00 91.88 185 LEU A O 1
ATOM 1511 N N . GLU A 1 186 ? -22.198 2.157 14.162 1.00 92.12 186 GLU A N 1
ATOM 1512 C CA . GLU A 1 186 ? -23.230 3.149 14.477 1.00 92.12 186 GLU A CA 1
ATOM 1513 C C . GLU A 1 186 ? -23.651 3.956 13.247 1.00 92.12 186 GLU A C 1
ATOM 1515 O O . GLU A 1 186 ? -24.847 4.147 13.018 1.00 92.12 186 GLU A O 1
ATOM 1520 N N . ARG A 1 187 ? -22.702 4.393 12.407 1.00 93.19 187 ARG A N 1
ATOM 1521 C CA . ARG A 1 187 ? -23.018 5.108 11.156 1.00 93.19 187 ARG A CA 1
ATOM 1522 C C . ARG A 1 187 ? -23.759 4.213 10.169 1.00 93.19 187 ARG A C 1
ATOM 1524 O O . ARG A 1 187 ? -24.790 4.619 9.631 1.00 93.19 187 ARG A O 1
ATOM 1531 N N . LEU A 1 188 ? -23.286 2.978 9.985 1.00 93.94 188 LEU A N 1
ATOM 1532 C CA . LEU A 1 188 ? -23.942 2.000 9.116 1.00 93.94 188 LEU A CA 1
ATOM 1533 C C . LEU A 1 188 ? -25.367 1.679 9.592 1.00 93.94 188 LEU A C 1
ATOM 1535 O O . LEU A 1 188 ? -26.280 1.574 8.771 1.00 93.94 188 LEU A O 1
ATOM 1539 N N . GLN A 1 189 ? -25.573 1.561 10.903 1.00 94.69 189 GLN A N 1
ATOM 1540 C CA . GLN A 1 189 ? -26.881 1.309 11.500 1.00 94.69 189 GLN A CA 1
ATOM 1541 C C . GLN A 1 189 ? -27.799 2.533 11.388 1.00 94.69 189 GLN A C 1
ATOM 1543 O O . GLN A 1 189 ? -28.947 2.399 10.970 1.00 94.69 189 GLN A O 1
ATOM 1548 N N . THR A 1 190 ? -27.289 3.736 11.668 1.00 95.31 190 THR A N 1
ATOM 1549 C CA . THR A 1 190 ? -28.033 5.006 11.559 1.00 95.31 190 THR A CA 1
ATOM 1550 C C . THR A 1 190 ? -28.546 5.233 10.139 1.00 95.31 190 THR A C 1
ATOM 1552 O O . THR A 1 190 ? -29.689 5.640 9.933 1.00 95.31 190 THR A O 1
ATOM 1555 N N . HIS A 1 191 ? -27.734 4.914 9.131 1.00 95.00 191 HIS A N 1
ATOM 1556 C CA . HIS A 1 191 ? -28.149 4.992 7.732 1.00 95.00 191 HIS A CA 1
ATOM 1557 C C . HIS A 1 191 ? -28.953 3.773 7.254 1.00 95.00 191 HIS A C 1
ATOM 1559 O O . HIS A 1 191 ? -29.386 3.745 6.098 1.00 95.00 191 HIS A O 1
ATOM 1565 N N . GLY A 1 192 ? -29.226 2.806 8.134 1.00 94.06 192 GLY A N 1
ATOM 1566 C CA . GLY A 1 192 ? -30.078 1.643 7.890 1.00 94.06 192 GLY A CA 1
ATOM 1567 C C . GLY A 1 192 ? -29.455 0.578 6.989 1.00 94.06 192 GLY A C 1
ATOM 1568 O O . GLY A 1 192 ? -30.193 -0.210 6.396 1.00 94.06 192 GLY A O 1
ATOM 1569 N N . PHE A 1 193 ? -28.128 0.570 6.839 1.00 95.62 193 PHE A N 1
ATOM 1570 C CA . PHE A 1 193 ? -27.406 -0.430 6.048 1.00 95.62 193 PHE A CA 1
ATOM 1571 C C . PHE A 1 193 ? -27.272 -1.766 6.764 1.00 95.62 193 PHE A C 1
ATOM 1573 O O . PHE A 1 193 ? -27.235 -2.802 6.097 1.00 95.62 193 PHE A O 1
ATOM 1580 N N . ILE A 1 194 ? -27.202 -1.731 8.094 1.00 95.56 194 ILE A N 1
ATOM 1581 C CA . ILE A 1 194 ? -27.104 -2.919 8.933 1.00 95.56 194 ILE A CA 1
ATOM 1582 C C . ILE A 1 194 ? -28.124 -2.885 10.067 1.00 95.56 194 ILE A C 1
ATOM 1584 O O . ILE A 1 194 ? -28.523 -1.814 10.526 1.00 95.56 194 ILE A O 1
ATOM 1588 N N . GLU A 1 195 ? -28.478 -4.068 10.547 1.00 94.19 195 GLU A N 1
ATOM 1589 C CA . GLU A 1 195 ? -29.160 -4.283 11.816 1.00 94.19 195 GLU A CA 1
ATOM 1590 C C . GLU A 1 195 ? -28.283 -5.178 12.696 1.00 94.19 195 GLU A C 1
ATOM 1592 O O . GLU A 1 195 ? -27.802 -6.222 12.249 1.00 94.19 195 GLU A O 1
ATOM 1597 N N . VAL A 1 196 ? -28.036 -4.746 13.934 1.00 91.44 196 VAL A N 1
ATOM 1598 C CA . VAL A 1 196 ? -27.215 -5.479 14.904 1.00 91.44 196 VAL A CA 1
ATOM 1599 C C . VAL A 1 196 ? -28.138 -6.060 15.963 1.00 91.44 196 VAL A C 1
ATOM 1601 O O . VAL A 1 196 ? -28.775 -5.315 16.708 1.00 91.44 196 VAL A O 1
ATOM 1604 N N . THR A 1 197 ? -28.198 -7.387 16.055 1.00 89.69 197 THR A N 1
ATOM 1605 C CA . THR A 1 197 ? -29.008 -8.083 17.062 1.00 89.69 197 THR A CA 1
ATOM 1606 C C . THR A 1 197 ? -28.123 -8.884 18.012 1.00 89.69 197 THR A C 1
ATOM 1608 O O . THR A 1 197 ? -27.123 -9.493 17.623 1.00 89.69 197 THR A O 1
ATOM 1611 N N . LYS A 1 198 ? -28.468 -8.859 19.304 1.00 85.56 198 LYS A N 1
ATOM 1612 C CA . LYS A 1 198 ? -27.785 -9.651 20.330 1.00 85.56 198 LYS A CA 1
ATOM 1613 C C . LYS A 1 198 ? -28.451 -11.020 20.396 1.00 85.56 198 LYS A C 1
ATOM 1615 O O . LYS A 1 198 ? -29.629 -11.111 20.733 1.00 85.56 198 LYS A O 1
ATOM 1620 N N . ARG A 1 199 ? -27.705 -12.084 20.100 1.00 78.25 199 ARG A N 1
ATOM 1621 C CA . ARG A 1 199 ? -28.194 -13.456 20.238 1.00 78.25 199 ARG A CA 1
ATOM 1622 C C . ARG A 1 199 ? -27.675 -14.037 21.546 1.00 78.25 199 ARG A C 1
ATOM 1624 O O . ARG A 1 199 ? -26.470 -14.223 21.723 1.00 78.25 199 ARG A O 1
ATOM 1631 N N . GLU A 1 200 ? -28.583 -14.325 22.469 1.00 70.38 200 GLU A N 1
ATOM 1632 C CA . GLU A 1 200 ? -28.24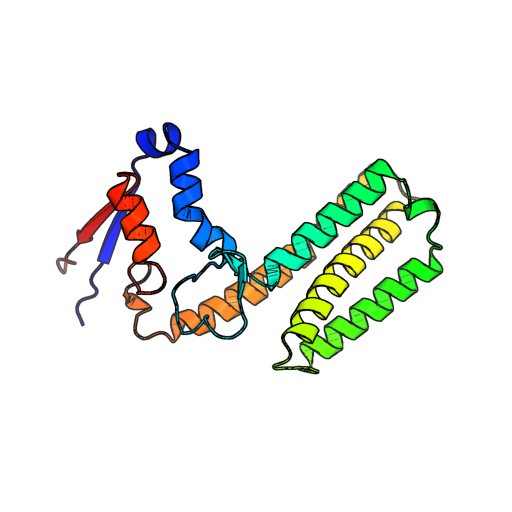5 -15.126 23.642 1.00 70.38 200 GLU A CA 1
ATOM 1633 C C . GLU A 1 200 ? -28.017 -16.566 23.184 1.00 70.38 200 GLU A C 1
ATOM 1635 O O . GLU A 1 200 ? -28.873 -17.171 22.532 1.00 70.38 200 GLU A O 1
ATOM 1640 N N . LYS A 1 201 ? -26.831 -17.115 23.465 1.00 60.81 201 LYS A N 1
ATOM 1641 C CA . LYS A 1 201 ? -26.581 -18.540 23.248 1.00 60.81 201 LYS A CA 1
ATOM 1642 C C . LYS A 1 201 ? -27.415 -19.318 24.259 1.00 60.81 201 LYS A C 1
ATOM 1644 O O . LYS A 1 201 ? -26.995 -19.501 25.395 1.00 60.81 201 LYS A O 1
ATOM 1649 N N . THR A 1 202 ? -28.578 -19.800 23.841 1.00 57.19 202 THR A N 1
ATOM 1650 C CA . THR A 1 202 ? -29.294 -20.844 24.571 1.00 57.19 202 THR A CA 1
ATOM 1651 C C . THR A 1 202 ? -28.440 -22.109 24.477 1.00 57.19 202 THR A C 1
ATOM 1653 O O . THR A 1 202 ? -28.211 -22.618 23.382 1.00 57.19 202 THR A O 1
ATOM 1656 N N . HIS A 1 203 ? -27.878 -22.560 25.601 1.00 54.34 203 HIS A N 1
ATOM 1657 C CA . HIS A 1 203 ? -27.166 -23.835 25.678 1.00 54.34 203 HIS A CA 1
ATOM 1658 C C . HIS A 1 203 ? -28.125 -24.962 25.251 1.00 54.34 203 HIS A C 1
ATOM 1660 O O . HIS A 1 203 ? -29.096 -25.234 25.956 1.00 54.34 203 HIS A O 1
ATOM 1666 N N . GLN A 1 204 ? -27.865 -25.575 24.094 1.00 44.78 204 GLN A N 1
ATOM 1667 C CA . GLN A 1 204 ? -28.380 -26.890 23.704 1.00 44.78 204 GLN A CA 1
ATOM 1668 C C . GLN A 1 204 ? -27.227 -27.885 23.731 1.00 44.78 204 GLN A C 1
ATOM 1670 O O . GLN A 1 204 ? -26.115 -27.490 23.302 1.00 44.78 204 GLN A O 1
#

Secondary structure (DSSP, 8-state):
----EEEEEE-HHHHHHTHHHHHHHHHHHHHHSSTT-GGGTTTSEEEETTEEEEHHHHTHHHHHHHHHHHHHHH-GGGGS-HHHHHHHHHHHHHHHHHHHTTTTTT-HHHHHHHHHHHHHHHHHHHHHHHTSSS-HHHHHHHHHHHHHHHHHHHHHHHHHHHHHHHTTSTTGGGTTSSTTTHHHHHHHHHTTSEEEEEE-----

Foldseek 3Di:
DFQWDKDKDFPVVLCVVPVVLLCVLCVLCVFQVQNQDPLCPPQQFDADPNRTGGLQCVQQVCLLVVVVVCCVPPVCLVVQDLVNLVVLLVVLVVLVVCVVVCNVPPDSVSSNVNSSSNNSNLVSVLSNLCPPPDDPVVSVVVNVCVCCVVVVVVVVVVVVVVCVSLVPDPCSSVPPCDSSCVSSVVSCVVSPRIDMDIDRPPPD